Protein AF-A0A377FNV0-F1 (afdb_monomer)

pLDDT: mean 85.98, std 12.95, range [31.5, 98.62]

Secondary structure (DSSP, 8-state):
--HHHHHHHHHTTSTTGGGS-HHHHHHHHHHHHHHHHHHHHHHHHHHHHHHHHHHTTHHHHHHHHHHHHHH-S---HHHHHHHHHHHHHHHHHHHHHHHHHHHHHHHHHHHHHHHHHHHHHHHHHHHHHT-S---S---PPBPP-S-HHHHHHHHIIIIIIS--SSSPP-HHHHHHHSSS---TT-SS--HHHHHHHHH---BGGGGGG--EEE--TT-HHHHHHSTT--S-S-TT------HHHHHT-TT--EEEE--TTHHHHHHHHHHTT-EEEE-

Structure (mmCIF, N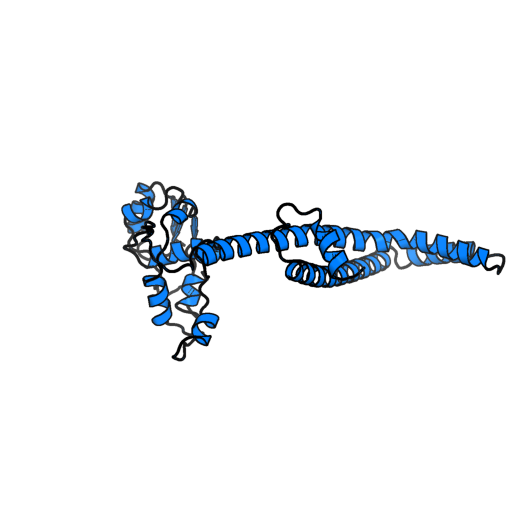/CA/C/O backbone):
data_AF-A0A377FNV0-F1
#
_entry.id   AF-A0A377FNV0-F1
#
loop_
_atom_site.group_PDB
_atom_site.id
_atom_site.type_symbol
_atom_site.label_atom_id
_atom_site.label_alt_id
_atom_site.label_comp_id
_atom_site.label_asym_id
_atom_site.label_entity_id
_atom_site.label_seq_id
_atom_site.pdbx_PDB_ins_code
_atom_site.Cartn_x
_atom_site.Cartn_y
_atom_site.Cartn_z
_atom_site.occupancy
_atom_site.B_iso_or_equiv
_atom_site.auth_seq_id
_atom_site.auth_comp_id
_atom_site.auth_asym_id
_atom_site.auth_atom_id
_atom_site.pdbx_PDB_model_num
ATOM 1 N N . MET A 1 1 ? 11.507 23.351 -29.036 1.00 71.25 1 MET A N 1
ATOM 2 C CA . MET A 1 1 ? 10.240 23.215 -28.290 1.00 71.25 1 MET A CA 1
ATOM 3 C C . MET A 1 1 ? 10.496 23.657 -26.865 1.00 71.25 1 MET A C 1
ATOM 5 O O . MET A 1 1 ? 11.391 23.106 -26.228 1.00 71.25 1 MET A O 1
ATOM 9 N N . THR A 1 2 ? 9.776 24.670 -26.396 1.00 85.56 2 THR A N 1
ATOM 10 C CA . THR A 1 2 ? 9.908 25.164 -25.018 1.00 85.56 2 THR A CA 1
ATOM 11 C C . THR A 1 2 ? 9.322 24.153 -24.021 1.00 85.56 2 THR A C 1
ATOM 13 O O . THR A 1 2 ? 8.597 23.226 -24.399 1.00 85.56 2 THR A O 1
ATOM 16 N N . LYS A 1 3 ? 9.650 24.282 -22.726 1.00 79.38 3 LYS A N 1
ATOM 17 C CA . LYS A 1 3 ? 9.108 23.383 -21.687 1.00 79.38 3 LYS A CA 1
ATOM 18 C C . LYS A 1 3 ? 7.576 23.451 -21.620 1.00 79.38 3 LYS A C 1
ATOM 20 O O . LYS A 1 3 ? 6.945 22.420 -21.406 1.00 79.38 3 LYS A O 1
ATOM 25 N N . GLU A 1 4 ? 7.018 24.633 -21.856 1.00 81.12 4 GLU A N 1
ATOM 26 C CA . GLU A 1 4 ? 5.584 24.914 -21.839 1.00 81.12 4 GLU A CA 1
ATOM 27 C C . GLU A 1 4 ? 4.857 24.315 -23.052 1.00 81.12 4 GLU A C 1
ATOM 29 O O . GLU A 1 4 ? 3.882 23.581 -22.897 1.00 81.12 4 GLU A O 1
ATOM 34 N N . GLU A 1 5 ? 5.376 24.543 -24.263 1.00 84.94 5 GLU A N 1
ATOM 35 C CA . GLU A 1 5 ? 4.843 23.947 -25.496 1.00 84.94 5 GLU A CA 1
ATOM 36 C C . GLU A 1 5 ? 4.833 22.418 -25.421 1.00 84.94 5 GLU A C 1
ATOM 38 O O . GLU A 1 5 ? 3.878 21.763 -25.837 1.00 84.94 5 GLU A O 1
ATOM 43 N N . ARG A 1 6 ? 5.895 21.840 -24.848 1.00 83.81 6 ARG A N 1
ATOM 44 C CA . ARG A 1 6 ? 6.004 20.399 -24.618 1.00 83.81 6 ARG A CA 1
ATOM 45 C C . ARG A 1 6 ? 4.918 19.893 -23.679 1.00 83.81 6 ARG A C 1
ATOM 47 O O . ARG A 1 6 ? 4.310 18.871 -23.979 1.00 83.81 6 ARG A O 1
ATOM 54 N N . ALA A 1 7 ? 4.687 20.597 -22.573 1.00 86.19 7 ALA A N 1
ATOM 55 C CA . ALA A 1 7 ? 3.668 20.235 -21.598 1.00 86.19 7 ALA A CA 1
ATOM 56 C C . ALA A 1 7 ? 2.271 20.267 -22.229 1.00 86.19 7 ALA A C 1
ATOM 58 O O . ALA A 1 7 ? 1.556 19.269 -22.184 1.00 86.19 7 ALA A O 1
ATOM 59 N N . LYS A 1 8 ? 1.931 21.352 -22.932 1.00 86.25 8 LYS A N 1
ATOM 60 C CA . LYS A 1 8 ? 0.663 21.473 -23.668 1.00 86.25 8 LYS A CA 1
ATOM 61 C C . LYS A 1 8 ? 0.479 20.334 -24.677 1.00 86.25 8 LYS A C 1
ATOM 63 O O . LYS A 1 8 ? -0.559 19.681 -24.690 1.00 86.25 8 LYS A O 1
ATOM 68 N N . LYS A 1 9 ? 1.513 20.033 -25.469 1.00 87.00 9 LYS A N 1
ATOM 69 C CA . LYS A 1 9 ? 1.474 18.974 -26.489 1.00 87.00 9 LYS A CA 1
ATOM 70 C C . LYS A 1 9 ? 1.372 17.559 -25.911 1.00 87.00 9 LYS A C 1
ATOM 72 O O . LYS A 1 9 ? 0.785 16.687 -26.537 1.00 87.00 9 LYS A O 1
ATOM 77 N N . TRP A 1 10 ? 2.011 17.279 -24.779 1.00 86.94 10 TRP A N 1
ATOM 78 C CA . TRP A 1 10 ? 2.032 15.926 -24.208 1.00 86.94 10 TRP A CA 1
ATOM 79 C C . TRP A 1 10 ? 0.751 15.598 -23.447 1.00 86.94 10 TRP A C 1
ATOM 81 O O . TRP A 1 10 ? 0.321 14.447 -23.463 1.00 86.94 10 TRP A O 1
ATOM 91 N N . PHE A 1 11 ? 0.133 16.605 -22.832 1.00 85.00 11 PHE A N 1
ATOM 92 C CA . PHE A 1 11 ? -1.112 16.453 -22.086 1.00 85.00 11 PHE A CA 1
ATOM 93 C C . PHE A 1 11 ? -2.377 16.627 -22.943 1.00 85.00 11 PHE A C 1
ATOM 95 O O . PHE A 1 11 ? -3.451 16.276 -22.472 1.00 85.00 11 PHE A O 1
ATOM 102 N N . SER A 1 12 ? -2.279 17.082 -24.202 1.00 82.44 12 SER A N 1
ATOM 103 C CA . SER A 1 12 ? -3.446 17.298 -25.083 1.00 82.44 12 SER A CA 1
ATOM 104 C C . SER A 1 12 ? -4.297 16.048 -25.335 1.00 82.44 12 SER A C 1
ATOM 106 O O . SER A 1 12 ? -5.459 16.167 -25.697 1.00 82.44 12 SER A O 1
ATOM 108 N N . ASN A 1 13 ? -3.716 14.855 -25.176 1.00 73.50 13 ASN A N 1
ATOM 109 C CA . ASN A 1 13 ? -4.364 13.574 -25.475 1.00 73.50 13 ASN A CA 1
ATOM 110 C C . ASN A 1 13 ? -4.733 12.782 -24.206 1.00 73.50 13 ASN A C 1
ATOM 112 O O . ASN A 1 13 ? -5.018 11.587 -24.294 1.00 73.50 13 ASN A O 1
ATOM 116 N N . ILE A 1 14 ? -4.652 13.406 -23.027 1.00 76.31 14 ILE A N 1
ATOM 117 C CA . ILE A 1 14 ? -4.927 12.761 -21.741 1.00 76.31 14 ILE A CA 1
ATOM 118 C C . ILE A 1 14 ? -6.289 13.263 -21.239 1.00 76.31 14 ILE A C 1
ATOM 120 O O . ILE A 1 14 ? -6.418 14.467 -21.007 1.00 76.31 14 ILE A O 1
ATOM 124 N N . PRO A 1 15 ? -7.300 12.385 -21.080 1.00 62.16 15 PRO A N 1
ATOM 125 C CA . PRO A 1 15 ? -8.574 12.773 -20.477 1.00 62.16 15 PRO A CA 1
ATOM 126 C C . PRO A 1 15 ? -8.350 13.247 -19.033 1.00 62.16 15 PRO A C 1
ATOM 128 O O . PRO A 1 15 ? -7.430 12.778 -18.365 1.00 62.16 15 PRO A O 1
ATOM 131 N N . ASP A 1 16 ? -9.156 14.206 -18.578 1.00 62.94 16 ASP A N 1
ATOM 132 C CA . ASP A 1 16 ? -9.142 14.769 -17.215 1.00 62.94 16 ASP A CA 1
ATOM 133 C C . ASP A 1 16 ? -7.888 15.572 -16.816 1.00 62.94 16 ASP A C 1
ATOM 135 O O . ASP A 1 16 ? -7.768 16.030 -15.684 1.00 62.94 16 ASP A O 1
ATOM 139 N N . ALA A 1 17 ? -6.961 15.825 -17.744 1.00 62.88 17 ALA A N 1
ATOM 140 C CA . ALA A 1 17 ? -5.760 16.618 -17.472 1.00 62.88 17 ALA A CA 1
ATOM 141 C C . ALA A 1 17 ? -5.992 18.141 -17.479 1.00 62.88 17 ALA A C 1
ATOM 143 O O . ALA A 1 17 ? -5.046 18.904 -17.264 1.00 62.88 17 ALA A O 1
ATOM 144 N N . GLU A 1 18 ? -7.206 18.611 -17.769 1.00 67.88 18 GLU A N 1
ATOM 145 C CA . GLU A 1 18 ? -7.523 20.040 -17.884 1.00 67.88 18 GLU A CA 1
ATOM 146 C C . GLU A 1 18 ? -7.412 20.768 -16.537 1.00 67.88 18 GLU A C 1
ATOM 148 O O . GLU A 1 18 ? -6.911 21.890 -16.498 1.00 67.88 18 GLU A O 1
ATOM 153 N N . SER A 1 19 ? -7.729 20.082 -15.434 1.00 67.12 19 SER A N 1
ATOM 154 C CA . SER A 1 19 ? -7.642 20.609 -14.066 1.00 67.12 19 SER A CA 1
ATOM 155 C C . SER A 1 19 ? -6.210 20.777 -13.544 1.00 67.12 19 SER A C 1
ATOM 157 O O . SER A 1 19 ? -5.987 21.561 -12.629 1.00 67.12 19 SER A O 1
ATOM 159 N N . ILE A 1 20 ? -5.213 20.096 -14.125 1.00 75.50 20 ILE A N 1
ATOM 160 C CA . ILE A 1 20 ? -3.825 20.145 -13.636 1.00 75.50 20 ILE A CA 1
ATOM 161 C C . ILE A 1 20 ? -3.149 21.464 -14.047 1.00 75.50 20 ILE A C 1
ATOM 163 O O . ILE A 1 20 ? -3.076 21.797 -15.239 1.00 75.50 20 ILE A O 1
ATOM 167 N N . HIS A 1 21 ? -2.566 22.170 -13.073 1.00 82.62 21 HIS A N 1
ATOM 168 C CA . HIS A 1 21 ? -1.845 23.425 -13.300 1.00 82.62 21 HIS A CA 1
ATOM 169 C C . HIS A 1 21 ? -0.648 23.250 -14.256 1.00 82.62 21 HIS A C 1
ATOM 171 O O . HIS A 1 21 ? 0.049 22.230 -14.257 1.00 82.62 21 HIS A O 1
ATOM 177 N N . LEU A 1 22 ? -0.386 24.266 -15.085 1.00 82.00 22 LEU A N 1
ATOM 178 C CA . LEU A 1 22 ? 0.628 24.217 -16.148 1.00 82.00 22 LEU A CA 1
ATOM 179 C C . LEU A 1 22 ? 2.047 23.966 -15.613 1.00 82.00 22 LEU A C 1
ATOM 181 O O . LEU A 1 22 ? 2.836 23.272 -16.252 1.00 82.00 22 LEU A O 1
ATOM 185 N N . GLU A 1 23 ? 2.349 24.478 -14.424 1.00 80.88 23 GLU A N 1
ATOM 186 C CA . GLU A 1 23 ? 3.640 24.292 -13.760 1.00 80.88 23 GLU A CA 1
ATOM 187 C C . GLU A 1 23 ? 3.897 22.821 -13.389 1.00 80.88 23 GLU A C 1
ATOM 189 O O . GLU A 1 23 ? 4.939 22.267 -13.747 1.00 80.88 23 GLU A O 1
ATOM 194 N N . MET A 1 24 ? 2.901 22.135 -12.815 1.00 80.88 24 MET A N 1
ATOM 195 C CA . MET A 1 24 ? 2.989 20.701 -12.501 1.00 80.88 24 MET A CA 1
ATOM 196 C C . MET A 1 24 ? 3.117 19.855 -13.776 1.00 80.88 24 MET A C 1
ATOM 198 O O . MET A 1 24 ? 3.921 18.923 -13.843 1.00 80.88 24 MET A O 1
ATOM 202 N N . LYS A 1 25 ? 2.387 20.218 -14.844 1.00 83.69 25 LYS A N 1
ATOM 203 C CA . LYS A 1 25 ? 2.532 19.577 -16.166 1.00 83.69 25 LYS A CA 1
ATOM 204 C C . LYS A 1 25 ? 3.964 19.703 -16.697 1.00 83.69 25 LYS A C 1
ATOM 206 O O . LYS A 1 25 ? 4.491 18.760 -17.298 1.00 83.69 25 LYS A O 1
ATOM 211 N N . MET A 1 26 ? 4.606 20.854 -16.495 1.00 84.75 26 MET A N 1
ATOM 212 C CA . MET A 1 26 ? 5.987 21.097 -16.917 1.00 84.75 26 MET A CA 1
ATOM 213 C C . MET A 1 26 ? 7.000 20.288 -16.103 1.00 84.75 26 MET A C 1
ATOM 215 O O . MET A 1 26 ? 7.942 19.745 -16.695 1.00 84.75 26 MET A O 1
ATOM 219 N N . GLU A 1 27 ? 6.802 20.171 -14.790 1.00 86.44 27 GLU A N 1
ATOM 220 C CA . GLU A 1 27 ? 7.646 19.362 -13.907 1.00 86.44 27 GLU A CA 1
ATOM 221 C C . GLU A 1 27 ? 7.581 17.873 -14.279 1.00 86.44 27 GLU A C 1
ATOM 223 O O . GLU A 1 27 ? 8.620 17.261 -14.557 1.00 86.44 27 GLU A O 1
ATOM 228 N N . ILE A 1 28 ? 6.366 17.331 -14.433 1.00 86.00 28 ILE A N 1
ATOM 229 C CA . ILE A 1 28 ? 6.120 15.959 -14.902 1.00 86.00 28 ILE A CA 1
ATOM 230 C C . ILE A 1 28 ? 6.815 15.707 -16.240 1.00 86.00 28 ILE A C 1
ATOM 232 O O . ILE A 1 28 ? 7.588 14.757 -16.392 1.00 86.00 28 ILE A O 1
ATOM 236 N N . CYS A 1 29 ? 6.613 16.592 -17.222 1.00 86.31 29 CYS A N 1
ATOM 237 C CA . CYS A 1 29 ? 7.258 16.450 -18.527 1.00 86.31 29 CYS A CA 1
ATOM 238 C C . CYS A 1 29 ? 8.787 16.455 -18.424 1.00 86.31 29 CYS A C 1
ATOM 240 O O . CYS A 1 29 ? 9.460 15.766 -19.192 1.00 86.31 29 CYS A O 1
ATOM 242 N N . SER A 1 30 ? 9.355 17.239 -17.507 1.00 87.81 30 SER A N 1
ATOM 243 C CA . SER A 1 30 ? 10.800 17.295 -17.284 1.00 87.81 30 SER A CA 1
ATOM 244 C C . SER A 1 30 ? 11.330 15.989 -16.688 1.00 87.81 30 SER A C 1
ATOM 246 O O . SER A 1 30 ? 12.296 15.421 -17.206 1.00 87.81 30 SER A O 1
ATOM 248 N N . LYS A 1 31 ? 10.657 15.471 -15.656 1.00 87.88 31 LYS A N 1
ATOM 249 C CA . LYS A 1 31 ? 10.993 14.208 -14.989 1.00 87.88 31 LYS A CA 1
ATOM 250 C C . LYS A 1 31 ? 10.895 13.020 -15.944 1.00 87.88 31 LYS A C 1
ATOM 252 O O . LYS A 1 31 ? 11.836 12.230 -16.050 1.00 87.88 31 LYS A O 1
ATOM 257 N N . ILE A 1 32 ? 9.798 12.929 -16.696 1.00 88.44 32 ILE A N 1
ATOM 258 C CA . ILE A 1 32 ? 9.575 11.865 -17.680 1.00 88.44 32 ILE A CA 1
ATOM 259 C C . ILE A 1 32 ? 10.597 11.954 -18.811 1.00 88.44 32 ILE A C 1
ATOM 261 O O . ILE A 1 32 ? 11.167 10.933 -19.183 1.00 88.44 32 ILE A O 1
ATOM 265 N N . ALA A 1 33 ? 10.902 13.150 -19.323 1.00 88.75 33 ALA A N 1
ATOM 266 C CA . ALA A 1 33 ? 11.910 13.307 -20.371 1.00 88.75 33 ALA A CA 1
ATOM 267 C C . ALA A 1 33 ? 13.304 12.833 -19.925 1.00 88.75 33 ALA A C 1
ATOM 269 O O . ALA A 1 33 ? 14.003 12.187 -20.705 1.00 88.75 33 ALA A O 1
ATOM 270 N N . LYS A 1 34 ? 13.693 13.089 -18.667 1.00 89.25 34 LYS A N 1
ATOM 271 C CA . LYS A 1 34 ? 14.959 12.586 -18.111 1.00 89.25 34 LYS A CA 1
ATOM 272 C C . LYS A 1 34 ? 14.978 11.054 -18.062 1.00 89.25 34 LYS A C 1
ATOM 274 O O . LYS A 1 34 ? 15.954 10.446 -18.486 1.00 89.25 34 LYS A O 1
ATOM 279 N N . LYS A 1 35 ? 13.886 10.423 -17.615 1.00 89.00 35 LYS A N 1
ATOM 280 C CA . LYS A 1 35 ? 13.762 8.953 -17.590 1.00 89.00 35 LYS A CA 1
ATOM 281 C C . LYS A 1 35 ? 13.729 8.342 -18.993 1.00 89.00 35 LYS A C 1
ATOM 283 O O . LYS A 1 35 ? 14.385 7.334 -19.223 1.00 89.00 35 LYS A O 1
ATOM 288 N N . MET A 1 36 ? 13.044 8.975 -19.947 1.00 90.88 36 MET A N 1
ATOM 289 C CA . MET A 1 36 ? 13.066 8.561 -21.354 1.00 90.88 36 MET A CA 1
ATOM 290 C C . MET A 1 36 ? 14.484 8.569 -21.924 1.00 90.88 36 MET A C 1
ATOM 292 O O . MET A 1 36 ? 14.845 7.634 -22.622 1.00 90.88 36 MET A O 1
ATOM 296 N N . MET A 1 37 ? 15.289 9.591 -21.617 1.00 92.62 37 MET A N 1
ATOM 297 C CA . MET A 1 37 ? 16.681 9.655 -22.072 1.00 92.62 37 MET A CA 1
ATOM 298 C C . MET A 1 37 ? 17.503 8.480 -21.527 1.00 92.62 37 MET A C 1
ATOM 300 O O . MET A 1 37 ? 18.237 7.857 -22.284 1.00 92.62 37 MET A O 1
ATOM 304 N N . ILE A 1 38 ? 17.326 8.131 -20.249 1.00 91.94 38 ILE A N 1
ATOM 305 C CA . ILE A 1 38 ? 17.992 6.971 -19.636 1.00 91.94 38 ILE A CA 1
ATOM 306 C C . ILE A 1 38 ? 17.557 5.668 -20.321 1.00 91.94 38 ILE A C 1
ATOM 308 O O . ILE A 1 38 ? 18.404 4.843 -20.649 1.00 91.94 38 ILE A O 1
ATOM 312 N N . ILE A 1 39 ? 16.256 5.501 -20.583 1.00 91.12 39 ILE A N 1
ATOM 313 C CA . ILE A 1 39 ? 15.714 4.315 -21.265 1.00 91.12 39 ILE A CA 1
ATOM 314 C C . ILE A 1 39 ? 16.271 4.202 -22.685 1.00 91.12 39 ILE A C 1
ATOM 316 O O . ILE A 1 39 ? 16.731 3.131 -23.061 1.00 91.12 39 ILE A O 1
ATOM 320 N N . ILE A 1 40 ? 16.273 5.294 -23.457 1.00 92.56 40 ILE A N 1
ATOM 321 C CA . ILE A 1 40 ? 16.821 5.305 -24.821 1.00 92.56 40 ILE A CA 1
ATOM 322 C C . ILE A 1 40 ? 18.290 4.889 -24.796 1.00 92.56 40 ILE A C 1
ATOM 324 O O . ILE A 1 40 ? 18.669 3.986 -25.534 1.00 92.56 40 ILE A O 1
ATOM 328 N N . SER A 1 41 ? 19.101 5.493 -23.923 1.00 91.44 41 SER A N 1
ATOM 329 C CA . SER A 1 41 ? 20.523 5.160 -23.812 1.00 91.44 41 SER A CA 1
ATOM 330 C C . SER A 1 41 ? 20.746 3.704 -23.401 1.00 91.44 41 SER A C 1
ATOM 332 O O . SER A 1 41 ? 21.588 3.032 -23.986 1.00 91.44 41 SER A O 1
ATOM 334 N N . GLY A 1 42 ? 19.983 3.199 -22.427 1.00 93.31 42 GLY A N 1
ATOM 335 C CA . GLY A 1 42 ? 20.096 1.816 -21.961 1.00 93.31 42 GLY A CA 1
ATOM 336 C C . GLY A 1 42 ? 19.710 0.793 -23.029 1.00 93.31 42 GLY A C 1
ATOM 337 O O . GLY A 1 42 ? 20.455 -0.155 -23.263 1.00 93.31 42 GLY A O 1
ATOM 338 N N . VAL A 1 43 ? 18.581 1.006 -23.713 1.00 93.06 43 VAL A N 1
ATOM 339 C CA . VAL A 1 43 ? 18.121 0.125 -24.800 1.00 93.06 43 VAL A CA 1
ATOM 340 C C . VAL A 1 43 ? 19.091 0.176 -25.977 1.00 93.06 43 VAL A C 1
ATOM 342 O O . VAL A 1 43 ? 19.452 -0.867 -26.504 1.00 93.06 43 VAL A O 1
ATOM 345 N N . PHE A 1 44 ? 19.594 1.360 -26.331 1.00 91.19 44 PHE A N 1
ATOM 346 C CA . PHE A 1 44 ? 20.572 1.507 -27.406 1.00 91.19 44 PHE A CA 1
ATOM 347 C C . PHE A 1 44 ? 21.885 0.770 -27.106 1.00 91.19 44 PHE A C 1
ATOM 349 O O . PHE A 1 44 ? 22.392 0.041 -27.955 1.00 91.19 44 PHE A O 1
ATOM 356 N N . VAL A 1 45 ? 22.426 0.896 -25.887 1.00 91.56 45 VAL A N 1
ATOM 357 C CA . VAL A 1 45 ? 23.624 0.139 -25.480 1.00 91.56 45 VAL A CA 1
ATOM 358 C C . VAL A 1 45 ? 23.358 -1.365 -25.532 1.00 91.56 45 VAL A C 1
ATOM 360 O O . VAL A 1 45 ? 24.195 -2.114 -26.031 1.00 91.56 45 VAL A O 1
ATOM 363 N N . LEU A 1 46 ? 22.193 -1.809 -25.059 1.00 91.50 46 LEU A N 1
ATOM 364 C CA . LEU A 1 46 ? 21.813 -3.218 -25.090 1.00 91.50 46 LEU A CA 1
ATOM 365 C C . LEU A 1 46 ? 21.721 -3.753 -26.528 1.00 91.50 46 LEU A C 1
ATOM 367 O O . LEU A 1 46 ? 22.249 -4.824 -26.814 1.00 91.50 46 LEU A O 1
ATOM 371 N N . GLU A 1 47 ? 21.109 -2.998 -27.440 1.00 87.25 47 GLU A N 1
ATOM 372 C CA . GLU A 1 47 ? 21.032 -3.336 -28.864 1.00 87.25 47 GLU A CA 1
ATOM 373 C C . GLU A 1 47 ? 22.419 -3.441 -29.504 1.00 87.25 47 GLU A C 1
ATOM 375 O O . GLU A 1 47 ? 22.686 -4.403 -30.225 1.00 87.25 47 GLU A O 1
ATOM 380 N N . LEU A 1 48 ? 23.332 -2.514 -29.197 1.00 85.94 48 LEU A N 1
ATOM 381 C CA . LEU A 1 48 ? 24.714 -2.582 -29.678 1.00 85.94 48 LEU A CA 1
ATOM 382 C C . LEU A 1 48 ? 25.440 -3.832 -29.169 1.00 85.94 48 LEU A C 1
ATOM 384 O O . LEU A 1 48 ? 26.133 -4.495 -29.941 1.00 85.94 48 LEU A O 1
ATOM 388 N N . VAL A 1 49 ? 25.260 -4.190 -27.895 1.00 88.31 49 VAL A N 1
ATOM 389 C CA . VAL A 1 49 ? 25.841 -5.415 -27.325 1.00 88.31 49 VAL A CA 1
ATOM 390 C C . VAL A 1 49 ? 25.267 -6.658 -28.007 1.00 88.31 49 VAL A C 1
ATOM 392 O O . VAL A 1 49 ? 26.030 -7.547 -28.383 1.00 88.31 49 VAL A O 1
ATOM 395 N N . PHE A 1 50 ? 23.952 -6.714 -28.236 1.00 86.25 50 PHE A N 1
ATOM 396 C CA . PHE A 1 50 ? 23.323 -7.823 -28.958 1.00 86.25 50 PHE A CA 1
ATOM 397 C C . PHE A 1 50 ? 23.830 -7.952 -30.396 1.00 86.25 50 PHE A C 1
ATOM 399 O O . PHE A 1 50 ? 24.118 -9.065 -30.834 1.00 86.25 50 PHE A O 1
ATOM 406 N N . LEU A 1 51 ? 23.985 -6.839 -31.119 1.00 82.12 51 LEU A N 1
ATOM 407 C CA . LEU A 1 51 ? 24.548 -6.837 -32.474 1.00 82.12 51 LEU A CA 1
ATOM 408 C C . LEU A 1 51 ? 25.983 -7.378 -32.499 1.00 82.12 51 LEU A C 1
ATOM 410 O O . LEU A 1 51 ? 26.344 -8.129 -33.407 1.00 82.12 51 LEU A O 1
ATOM 414 N N . LEU A 1 52 ? 26.788 -7.042 -31.488 1.00 79.81 52 LEU A N 1
ATOM 415 C CA . LEU A 1 52 ? 28.146 -7.565 -31.342 1.00 79.81 52 LEU A CA 1
ATOM 416 C C . LEU A 1 52 ? 28.154 -9.065 -31.008 1.00 79.81 52 LEU A C 1
ATOM 418 O O . LEU A 1 52 ? 28.942 -9.809 -31.592 1.00 79.81 52 LEU A O 1
ATOM 422 N N . MET A 1 53 ? 27.266 -9.519 -30.117 1.00 82.75 53 MET A N 1
ATOM 423 C CA . MET A 1 53 ? 27.196 -10.921 -29.686 1.00 82.75 53 MET A CA 1
ATOM 424 C C . MET A 1 53 ? 26.632 -11.867 -30.756 1.00 82.75 53 MET A C 1
ATOM 426 O O . MET A 1 53 ? 27.177 -12.949 -30.945 1.00 82.75 53 MET A O 1
ATOM 430 N N . LEU A 1 54 ? 25.563 -11.486 -31.465 1.00 74.19 54 LEU A N 1
ATOM 431 C CA . LEU A 1 54 ? 24.882 -12.366 -32.430 1.00 74.19 54 LEU A CA 1
ATOM 432 C C . LEU A 1 54 ? 25.663 -12.561 -33.736 1.00 74.19 54 LEU A C 1
ATOM 434 O O . LEU A 1 54 ? 25.517 -13.592 -34.386 1.00 74.19 54 LEU A O 1
ATOM 438 N N . GLY A 1 55 ? 26.465 -11.572 -34.137 1.00 64.62 55 GLY A N 1
ATOM 439 C CA . GLY A 1 55 ? 27.174 -11.588 -35.418 1.00 64.62 55 GLY A CA 1
ATOM 440 C C . GLY A 1 55 ? 28.685 -11.777 -35.323 1.00 64.62 55 GLY A C 1
ATOM 441 O O . GLY A 1 55 ? 29.326 -11.842 -36.364 1.00 64.62 55 GLY A O 1
ATOM 442 N N . GLY A 1 56 ? 29.287 -11.779 -34.126 1.00 66.56 56 GLY A N 1
ATOM 443 C CA . GLY A 1 56 ? 30.751 -11.819 -33.970 1.00 66.56 56 GLY A CA 1
ATOM 444 C C . GLY A 1 56 ? 31.488 -10.691 -34.714 1.00 66.56 56 GLY A C 1
ATOM 445 O O . GLY A 1 56 ? 32.638 -10.858 -35.104 1.00 66.56 56 GLY A O 1
ATOM 446 N N . GLY A 1 57 ? 30.807 -9.569 -34.976 1.00 70.31 57 GLY A N 1
ATOM 447 C CA . GLY A 1 57 ? 31.294 -8.472 -35.820 1.00 70.31 57 GLY A CA 1
ATOM 448 C C . GLY A 1 57 ? 31.029 -8.621 -37.327 1.00 70.31 57 GLY A C 1
ATOM 449 O O . GLY A 1 57 ? 31.092 -7.620 -38.028 1.00 70.31 57 GLY A O 1
ATOM 450 N N . ASP A 1 58 ? 30.642 -9.796 -37.835 1.00 81.50 58 ASP A N 1
ATOM 451 C CA . ASP A 1 58 ? 30.408 -10.051 -39.270 1.00 81.50 58 ASP A CA 1
ATOM 452 C C . ASP A 1 58 ? 29.310 -9.151 -39.865 1.00 81.50 58 ASP A C 1
ATOM 454 O O . ASP A 1 58 ? 29.444 -8.634 -40.971 1.00 81.50 58 ASP A O 1
ATOM 458 N N . ILE A 1 59 ? 28.248 -8.876 -39.101 1.00 80.81 59 ILE A N 1
ATOM 459 C CA . ILE A 1 59 ? 27.184 -7.936 -39.498 1.00 80.81 59 ILE A CA 1
ATOM 460 C C . ILE A 1 59 ? 27.742 -6.512 -39.653 1.00 80.81 59 ILE A C 1
ATOM 462 O O . ILE A 1 59 ? 27.394 -5.817 -40.609 1.00 80.81 59 ILE A O 1
ATOM 466 N N . LEU A 1 60 ? 28.623 -6.080 -38.745 1.00 81.25 60 LEU A N 1
ATOM 467 C CA . LEU A 1 60 ? 29.253 -4.758 -38.808 1.00 81.25 60 LEU A CA 1
ATOM 468 C C . LEU A 1 60 ? 30.245 -4.677 -39.971 1.00 81.25 60 LEU A C 1
ATOM 470 O O . LEU A 1 60 ? 30.240 -3.682 -40.690 1.00 81.25 60 LEU A O 1
ATOM 474 N N . THR A 1 61 ? 31.027 -5.733 -40.206 1.00 83.75 61 THR A N 1
ATOM 475 C CA . THR A 1 61 ? 31.965 -5.824 -41.333 1.00 83.75 61 THR A CA 1
ATOM 476 C C . THR A 1 61 ? 31.228 -5.790 -42.669 1.00 83.75 61 THR A C 1
ATOM 478 O O . THR A 1 61 ? 31.523 -4.938 -43.498 1.00 83.75 61 THR A O 1
ATOM 481 N N . LYS A 1 62 ? 30.184 -6.610 -42.851 1.00 84.50 62 LYS A N 1
ATOM 482 C CA . LYS A 1 62 ? 29.337 -6.593 -44.058 1.00 84.50 62 LYS A CA 1
ATOM 483 C C . LYS A 1 62 ? 28.678 -5.237 -44.291 1.00 84.50 62 LYS A C 1
ATOM 485 O O . LYS A 1 62 ? 28.569 -4.787 -45.428 1.00 84.50 62 LYS A O 1
ATOM 490 N N . THR A 1 63 ? 28.247 -4.581 -43.215 1.00 84.25 63 THR A N 1
ATOM 491 C CA . THR A 1 63 ? 27.683 -3.228 -43.291 1.00 84.25 63 THR A CA 1
ATOM 492 C C . THR A 1 63 ? 28.743 -2.205 -43.710 1.00 84.25 63 THR A C 1
ATOM 494 O O . THR A 1 63 ? 28.462 -1.342 -44.541 1.00 84.25 63 THR A O 1
ATOM 497 N N . ALA A 1 64 ? 29.967 -2.314 -43.189 1.00 85.25 64 ALA A N 1
ATOM 498 C CA . ALA A 1 64 ? 31.088 -1.461 -43.572 1.00 85.25 64 ALA A CA 1
ATOM 499 C C . ALA A 1 64 ? 31.504 -1.683 -45.034 1.00 85.25 64 ALA A C 1
ATOM 501 O O . ALA A 1 64 ? 31.694 -0.711 -45.759 1.00 85.25 64 ALA A O 1
ATOM 502 N N . ASP A 1 65 ? 31.567 -2.932 -45.497 1.00 88.00 65 ASP A N 1
ATOM 503 C CA . ASP A 1 65 ? 31.896 -3.270 -46.885 1.00 88.00 65 ASP A CA 1
ATOM 504 C C . ASP A 1 65 ? 30.841 -2.742 -47.862 1.00 88.00 65 ASP A C 1
ATOM 506 O O . ASP A 1 65 ? 31.176 -2.158 -48.893 1.00 88.00 65 ASP A O 1
ATOM 510 N N . PHE A 1 66 ? 29.559 -2.868 -47.511 1.00 87.06 66 PHE A N 1
ATOM 511 C CA . PHE A 1 66 ? 28.459 -2.272 -48.269 1.00 87.06 66 PHE A CA 1
ATOM 512 C C . PHE A 1 66 ? 28.598 -0.745 -48.368 1.00 87.06 66 PHE A C 1
ATOM 514 O O . PHE A 1 66 ? 28.468 -0.179 -49.453 1.00 87.06 66 PHE A O 1
ATOM 521 N N . MET A 1 67 ? 28.918 -0.076 -47.257 1.00 84.88 67 MET A N 1
ATOM 522 C CA . MET A 1 67 ? 29.146 1.373 -47.234 1.00 84.88 67 MET A CA 1
ATOM 523 C C . MET A 1 67 ? 30.376 1.789 -48.047 1.00 84.88 67 MET A C 1
ATOM 525 O O . MET A 1 67 ? 30.317 2.785 -48.768 1.00 84.88 67 MET A O 1
ATOM 529 N N . ASN A 1 68 ? 31.469 1.029 -47.965 1.00 86.38 68 ASN A N 1
ATOM 530 C CA . ASN A 1 68 ? 32.696 1.286 -48.718 1.00 86.38 68 ASN A CA 1
ATOM 531 C C . ASN A 1 68 ? 32.460 1.164 -50.227 1.00 86.38 68 ASN A C 1
ATOM 533 O O . ASN A 1 68 ? 32.876 2.045 -50.972 1.00 86.38 68 ASN A O 1
ATOM 537 N N . ASN A 1 69 ? 31.722 0.139 -50.658 1.00 86.25 69 ASN A N 1
ATOM 538 C CA . ASN A 1 69 ? 31.345 -0.061 -52.057 1.00 86.25 69 ASN A CA 1
ATOM 539 C C . ASN A 1 69 ? 30.464 1.092 -52.579 1.00 86.25 69 ASN A C 1
ATOM 541 O O . ASN A 1 69 ? 30.695 1.627 -53.655 1.00 86.25 69 ASN A O 1
ATOM 545 N N . ILE A 1 70 ? 29.505 1.572 -51.780 1.00 83.06 70 ILE A N 1
ATOM 546 C CA . ILE A 1 70 ? 28.674 2.734 -52.155 1.00 83.06 70 ILE A CA 1
ATOM 547 C C . ILE A 1 70 ? 29.481 4.040 -52.160 1.00 83.06 70 ILE A C 1
ATOM 549 O O . ILE A 1 70 ? 29.186 4.958 -52.928 1.00 83.06 70 ILE A O 1
ATOM 553 N N . SER A 1 71 ? 30.505 4.141 -51.312 1.00 80.94 71 SER A N 1
ATOM 554 C CA . SER A 1 71 ? 31.412 5.286 -51.294 1.00 80.94 71 SER A CA 1
ATOM 555 C C . SER A 1 71 ? 32.397 5.287 -52.467 1.00 80.94 71 SER A C 1
ATOM 557 O O . SER A 1 71 ? 32.960 6.345 -52.761 1.00 80.94 71 SER A O 1
ATOM 559 N N . GLU A 1 72 ? 32.601 4.155 -53.141 1.00 81.06 72 GLU A N 1
ATOM 560 C CA . GLU A 1 72 ? 33.504 4.010 -54.280 1.00 81.06 72 GLU A CA 1
ATOM 561 C C . GLU A 1 72 ? 32.930 4.766 -55.496 1.00 81.06 72 GLU A C 1
ATOM 563 O O . GLU A 1 72 ? 31.892 4.414 -56.051 1.00 81.06 72 GLU A O 1
ATOM 568 N N . GLY A 1 73 ? 33.546 5.892 -55.875 1.00 70.31 73 GLY A N 1
ATOM 569 C CA . GLY A 1 73 ? 33.012 6.753 -56.936 1.00 70.31 73 GLY A CA 1
ATOM 570 C C . GLY A 1 73 ? 33.445 8.217 -56.848 1.00 70.31 73 GLY A C 1
ATOM 571 O O . GLY A 1 73 ? 34.396 8.570 -56.156 1.00 70.31 73 GLY A O 1
ATOM 572 N N . SER A 1 74 ? 32.763 9.092 -57.597 1.00 66.06 74 SER A N 1
ATOM 573 C CA . SER A 1 74 ? 33.158 10.502 -57.750 1.00 66.06 74 SER A CA 1
ATOM 574 C C . SER A 1 74 ? 33.189 11.260 -56.414 1.00 66.06 74 SER A C 1
ATOM 576 O O . SER A 1 74 ? 32.205 11.267 -55.679 1.00 66.06 74 SER A O 1
ATOM 578 N N . HIS A 1 75 ? 34.265 11.998 -56.134 1.00 76.19 75 HIS A N 1
ATOM 579 C CA . HIS A 1 75 ? 34.399 12.846 -54.938 1.00 76.19 75 HIS A CA 1
ATOM 580 C C . HIS A 1 75 ? 33.612 14.163 -55.056 1.00 76.19 75 HIS A C 1
ATOM 582 O O . HIS A 1 75 ? 34.136 15.255 -54.842 1.00 76.19 75 HIS A O 1
ATOM 588 N N . THR A 1 76 ? 32.344 14.079 -55.453 1.00 81.94 76 THR A N 1
ATOM 589 C CA . THR A 1 76 ? 31.457 15.238 -55.564 1.00 81.94 76 THR A CA 1
ATOM 590 C C . THR A 1 76 ? 30.630 15.403 -54.295 1.00 81.94 76 THR A C 1
A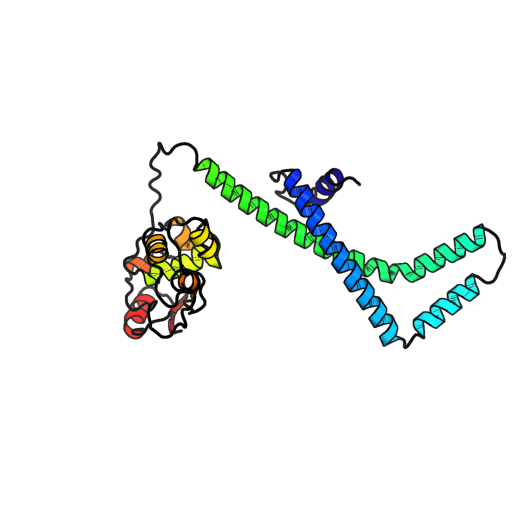TOM 592 O O . THR A 1 76 ? 30.283 14.437 -53.616 1.00 81.94 76 THR A O 1
ATOM 595 N N . ARG A 1 77 ? 30.258 16.648 -53.973 1.00 78.12 77 ARG A N 1
ATOM 596 C CA . ARG A 1 77 ? 29.432 16.955 -52.793 1.00 78.12 77 ARG A CA 1
ATOM 597 C C . ARG A 1 77 ? 28.115 16.168 -52.775 1.00 78.12 77 ARG A C 1
ATOM 599 O O . ARG A 1 77 ? 27.661 15.759 -51.712 1.00 78.12 77 ARG A O 1
ATOM 606 N N . ASN A 1 78 ? 27.518 15.946 -53.946 1.00 81.25 78 ASN A N 1
ATOM 607 C CA . ASN A 1 78 ? 26.255 15.220 -54.078 1.00 81.25 78 ASN A CA 1
ATOM 608 C C . ASN A 1 78 ? 26.425 13.709 -53.848 1.00 81.25 78 ASN A C 1
ATOM 610 O O . ASN A 1 78 ? 25.519 13.085 -53.304 1.00 81.25 78 ASN A O 1
ATOM 614 N N . HIS A 1 79 ? 27.585 13.138 -54.195 1.00 81.62 79 HIS A N 1
ATOM 615 C CA . HIS A 1 79 ? 27.910 11.733 -53.926 1.00 81.62 79 HIS A CA 1
ATOM 616 C C . HIS A 1 79 ? 28.037 11.469 -52.425 1.00 81.62 79 HIS A C 1
ATOM 618 O O . HIS A 1 79 ? 27.349 10.604 -51.893 1.00 81.62 79 HIS A O 1
ATOM 624 N N . TYR A 1 80 ? 28.805 12.298 -51.710 1.00 82.50 80 TYR A N 1
ATOM 625 C CA . TYR A 1 80 ? 28.911 12.205 -50.248 1.00 82.50 80 TYR A CA 1
ATOM 626 C C . TYR A 1 80 ? 27.559 12.371 -49.543 1.00 82.50 80 TYR A C 1
ATOM 628 O O . TYR A 1 80 ? 27.285 11.675 -48.566 1.00 82.50 80 TYR A O 1
ATOM 636 N N . LEU A 1 81 ? 26.692 13.253 -50.055 1.00 83.69 81 LEU A N 1
ATOM 637 C CA . LEU A 1 81 ? 25.329 13.401 -49.546 1.00 83.69 81 LEU A CA 1
ATOM 638 C C . LEU A 1 81 ? 24.517 12.105 -49.731 1.00 83.69 81 LEU A C 1
ATOM 640 O O . LEU A 1 81 ? 23.826 11.683 -48.809 1.00 83.69 81 LEU A O 1
ATOM 644 N N . GLY A 1 82 ? 24.626 11.457 -50.896 1.00 83.94 82 GLY A N 1
ATOM 645 C CA . GLY A 1 82 ? 23.971 10.179 -51.185 1.00 83.94 82 GLY A CA 1
ATOM 646 C C . GLY A 1 82 ? 24.443 9.044 -50.273 1.00 83.94 82 GLY A C 1
ATOM 647 O O . GLY A 1 82 ? 23.616 8.360 -49.674 1.00 83.94 82 GLY A O 1
ATOM 648 N N . VAL A 1 83 ? 25.759 8.897 -50.093 1.00 86.00 83 VAL A N 1
ATOM 649 C CA . VAL A 1 83 ? 26.357 7.902 -49.181 1.00 86.00 83 VAL A CA 1
ATOM 650 C C . VAL A 1 83 ? 25.865 8.116 -47.744 1.00 86.00 83 VAL A C 1
ATOM 652 O O . VAL A 1 83 ? 25.471 7.163 -47.073 1.00 86.00 83 VAL A O 1
ATOM 655 N N . ALA A 1 84 ? 25.817 9.369 -47.278 1.00 85.00 84 ALA A N 1
ATOM 656 C CA . ALA A 1 84 ? 25.327 9.702 -45.942 1.00 85.00 84 ALA A CA 1
ATOM 657 C C . ALA A 1 84 ? 23.839 9.353 -45.750 1.00 85.00 84 ALA A C 1
ATOM 659 O O . ALA A 1 84 ? 23.460 8.862 -44.686 1.00 85.00 84 ALA A O 1
ATOM 660 N N . LEU A 1 85 ? 22.998 9.561 -46.770 1.00 87.50 85 LEU A N 1
ATOM 661 C CA . LEU A 1 85 ? 21.580 9.187 -46.725 1.00 87.50 85 LEU A CA 1
ATOM 662 C C . LEU A 1 85 ? 21.396 7.669 -46.613 1.00 87.50 85 LEU A C 1
ATOM 664 O O . LEU A 1 85 ? 20.603 7.211 -45.789 1.00 87.50 85 LEU A O 1
ATOM 668 N N . VAL A 1 86 ? 22.153 6.891 -47.393 1.00 87.06 86 VAL A N 1
ATOM 669 C CA . VAL A 1 86 ? 22.100 5.422 -47.334 1.00 87.06 86 VAL A CA 1
ATOM 670 C C . VAL A 1 86 ? 22.589 4.914 -45.980 1.00 87.06 86 VAL A C 1
ATOM 672 O O . VAL A 1 86 ? 21.898 4.120 -45.345 1.00 87.06 86 VAL A O 1
ATOM 675 N N . GLY A 1 87 ? 23.723 5.419 -45.488 1.00 84.69 87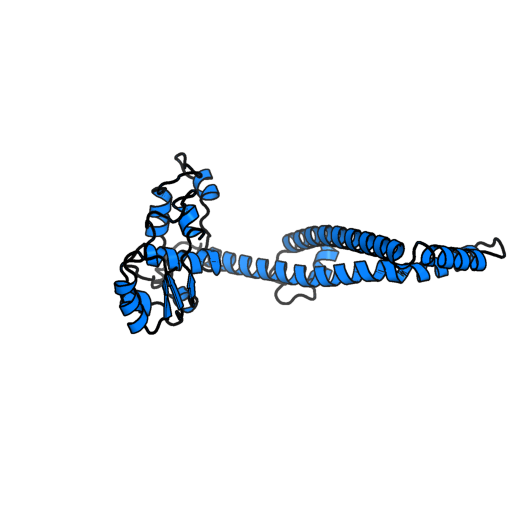 GLY A N 1
ATOM 676 C CA . GLY A 1 87 ? 24.239 5.050 -44.168 1.00 84.69 87 GLY A CA 1
ATOM 677 C C . GLY A 1 87 ? 23.272 5.400 -43.039 1.00 84.69 87 GLY A C 1
ATOM 678 O O . GLY A 1 87 ? 23.046 4.595 -42.137 1.00 84.69 87 GLY A O 1
ATOM 679 N N . SER A 1 88 ? 22.621 6.566 -43.119 1.00 84.50 88 SER A N 1
ATOM 680 C CA . SER A 1 88 ? 21.578 6.936 -42.164 1.00 84.50 88 SER A CA 1
ATOM 681 C C . SER A 1 88 ? 20.426 5.933 -42.188 1.00 84.50 88 SER A C 1
ATOM 683 O O . SER A 1 88 ? 19.992 5.514 -41.120 1.00 84.50 88 SER A O 1
ATOM 685 N N . PHE A 1 89 ? 19.974 5.501 -43.370 1.00 86.69 89 PHE A N 1
ATOM 686 C CA . PHE A 1 89 ? 18.896 4.521 -43.503 1.00 86.69 89 PHE A CA 1
ATOM 687 C C . PHE A 1 89 ? 19.247 3.154 -42.906 1.00 86.69 89 PHE A C 1
ATOM 689 O O . PHE A 1 89 ? 18.419 2.560 -42.219 1.00 86.69 89 PHE A O 1
ATOM 696 N N . VAL A 1 90 ? 20.478 2.680 -43.105 1.00 85.31 90 VAL A N 1
ATOM 697 C CA . VAL A 1 90 ? 20.949 1.404 -42.542 1.00 85.31 90 VAL A CA 1
ATOM 698 C C . VAL A 1 90 ? 20.966 1.434 -41.010 1.00 85.31 90 VAL A C 1
ATOM 700 O O . VAL A 1 90 ? 20.604 0.449 -40.370 1.00 85.31 90 VAL A O 1
ATOM 703 N N . CYS A 1 91 ? 21.317 2.574 -40.410 1.00 81.31 91 CYS A N 1
ATOM 704 C CA . CYS A 1 91 ? 21.365 2.735 -38.955 1.00 81.31 91 CYS A CA 1
ATOM 705 C C . CYS A 1 91 ? 20.009 3.091 -38.314 1.00 81.31 91 CYS A C 1
ATOM 707 O O . CYS A 1 91 ? 19.866 2.972 -37.096 1.00 81.31 91 CYS A O 1
ATOM 709 N N . LEU A 1 92 ? 19.008 3.527 -39.093 1.00 85.12 92 LEU A N 1
ATOM 710 C CA . LEU A 1 92 ? 17.698 3.958 -38.577 1.00 85.12 92 LEU A CA 1
ATOM 711 C C . LEU A 1 92 ? 16.998 2.910 -37.691 1.00 85.12 92 LEU A C 1
ATOM 713 O O . LEU A 1 92 ? 16.499 3.303 -36.634 1.00 85.12 92 LEU A O 1
ATOM 717 N N . PRO A 1 93 ? 16.948 1.607 -38.041 1.00 81.44 93 PRO A N 1
ATOM 718 C CA . PRO A 1 93 ? 16.257 0.605 -37.228 1.00 81.44 93 PRO A CA 1
ATOM 719 C C . PRO A 1 93 ? 16.752 0.533 -35.774 1.00 81.44 93 PRO A C 1
ATOM 721 O O . PRO A 1 93 ? 15.926 0.452 -34.867 1.00 81.44 93 PRO A O 1
ATOM 724 N N . ALA A 1 94 ? 18.064 0.669 -35.547 1.00 82.88 94 ALA A N 1
ATOM 725 C CA . ALA A 1 94 ? 18.682 0.655 -34.213 1.00 82.88 94 ALA A CA 1
ATOM 726 C C . ALA A 1 94 ? 18.400 1.927 -33.387 1.00 82.88 94 ALA A C 1
ATOM 728 O O . ALA A 1 94 ? 18.650 1.988 -32.191 1.00 82.88 94 ALA A O 1
ATOM 729 N N . ILE A 1 95 ? 17.888 2.987 -34.013 1.00 85.31 95 ILE A N 1
ATOM 730 C CA . ILE A 1 95 ? 17.494 4.221 -33.317 1.00 85.31 95 ILE A CA 1
ATOM 731 C C . ILE A 1 95 ? 15.976 4.248 -33.103 1.00 85.31 95 ILE A C 1
ATOM 733 O O . ILE A 1 95 ? 15.484 4.783 -32.108 1.00 85.31 95 ILE A O 1
ATOM 737 N N . ILE A 1 96 ? 15.216 3.641 -34.016 1.00 89.88 96 ILE A N 1
ATOM 738 C CA . ILE A 1 96 ? 13.754 3.595 -33.958 1.00 89.88 96 ILE A CA 1
ATOM 739 C C . ILE A 1 96 ? 13.275 2.769 -32.758 1.00 89.88 96 ILE A C 1
ATOM 741 O O . ILE A 1 96 ? 12.361 3.212 -32.059 1.00 89.88 96 ILE A O 1
ATOM 745 N N . ILE A 1 97 ? 13.883 1.612 -32.483 1.00 87.88 97 ILE A N 1
ATOM 746 C CA . ILE A 1 97 ? 13.441 0.725 -31.395 1.00 87.88 97 ILE A CA 1
ATOM 747 C C . ILE A 1 97 ? 13.563 1.405 -30.013 1.00 87.88 97 ILE A C 1
ATOM 749 O O . ILE A 1 97 ? 12.537 1.484 -29.321 1.00 87.88 97 ILE A O 1
ATOM 753 N N . PRO A 1 98 ? 14.704 2.016 -29.623 1.00 90.56 98 PRO A N 1
ATOM 754 C CA . PRO A 1 98 ? 14.809 2.752 -28.361 1.00 90.56 98 PRO A CA 1
ATOM 755 C C . PRO A 1 98 ? 13.777 3.882 -28.236 1.00 90.56 98 PRO A C 1
ATOM 757 O O . PRO A 1 98 ? 13.191 4.095 -27.170 1.00 90.56 98 PRO A O 1
ATOM 760 N N . VAL A 1 99 ? 13.504 4.592 -29.338 1.00 89.88 99 VAL A N 1
ATOM 761 C CA . VAL A 1 99 ? 12.524 5.688 -29.375 1.00 89.88 99 VAL A CA 1
ATOM 762 C C . VAL A 1 99 ? 11.092 5.172 -29.206 1.00 89.88 99 VAL A C 1
ATOM 764 O O . VAL A 1 99 ? 10.312 5.792 -28.477 1.00 89.88 99 VAL A O 1
ATOM 767 N N . ILE A 1 100 ? 10.732 4.040 -29.823 1.00 90.44 100 ILE A N 1
ATOM 768 C CA . ILE A 1 100 ? 9.413 3.409 -29.655 1.00 90.44 100 ILE A CA 1
ATOM 769 C C . ILE A 1 100 ? 9.217 2.982 -28.199 1.00 90.44 100 ILE A C 1
ATOM 771 O O . ILE A 1 100 ? 8.206 3.349 -27.593 1.00 90.44 100 ILE A O 1
ATOM 775 N N . VAL A 1 101 ? 10.192 2.279 -27.613 1.00 90.44 101 VAL A N 1
ATOM 776 C CA . VAL A 1 101 ? 10.139 1.830 -26.212 1.00 90.44 101 VAL A CA 1
ATOM 777 C C . VAL A 1 101 ? 9.966 3.024 -25.270 1.00 90.44 101 VAL A C 1
ATOM 779 O O . VAL A 1 101 ? 9.068 3.035 -24.422 1.00 90.44 101 VAL A O 1
ATOM 782 N N . ALA A 1 102 ? 10.749 4.085 -25.469 1.00 89.94 102 ALA A N 1
ATOM 783 C CA . ALA A 1 102 ? 10.625 5.307 -24.687 1.00 89.94 102 ALA A CA 1
ATOM 784 C C . ALA A 1 102 ? 9.276 6.018 -24.893 1.00 89.94 102 ALA A C 1
ATOM 786 O O . ALA A 1 102 ? 8.739 6.601 -23.951 1.00 89.94 102 ALA A O 1
ATOM 787 N N . SER A 1 103 ? 8.693 5.964 -26.094 1.00 85.44 103 SER A N 1
ATOM 788 C CA . SER A 1 103 ? 7.376 6.542 -26.390 1.00 85.44 103 SER A CA 1
ATOM 789 C C . SER A 1 103 ? 6.235 5.790 -25.692 1.00 85.44 103 SER A C 1
ATOM 791 O O . SER A 1 103 ? 5.326 6.424 -25.146 1.00 85.44 103 SER A O 1
ATOM 793 N N . ILE A 1 104 ? 6.306 4.454 -25.636 1.00 87.56 104 ILE A N 1
ATOM 794 C CA . ILE A 1 104 ? 5.363 3.616 -24.875 1.00 87.56 104 ILE A CA 1
ATOM 795 C C . ILE A 1 104 ? 5.474 3.939 -23.382 1.00 87.56 104 ILE A C 1
ATOM 797 O O . ILE A 1 104 ? 4.461 4.220 -22.733 1.00 87.56 104 ILE A O 1
ATOM 801 N N . TYR A 1 105 ? 6.703 3.978 -22.854 1.00 89.06 105 TYR A N 1
ATOM 802 C CA . TYR A 1 105 ? 6.973 4.367 -21.469 1.00 89.06 105 TYR A CA 1
ATOM 803 C C . TYR A 1 105 ? 6.389 5.747 -21.143 1.00 89.06 105 TYR A C 1
ATOM 805 O O . TYR A 1 105 ? 5.653 5.893 -20.167 1.00 89.06 105 TYR A O 1
ATOM 813 N N . LYS A 1 106 ? 6.659 6.745 -21.994 1.00 90.31 106 LYS A N 1
ATOM 814 C CA . LYS A 1 106 ? 6.137 8.110 -21.864 1.00 90.31 106 LYS A CA 1
ATOM 815 C C . LYS A 1 106 ? 4.618 8.112 -21.727 1.00 90.31 106 LYS A C 1
ATOM 817 O O . LYS A 1 106 ? 4.099 8.748 -20.819 1.00 90.31 106 LYS A O 1
ATOM 822 N N . ASN A 1 107 ? 3.908 7.406 -22.608 1.00 85.62 107 ASN A N 1
ATOM 823 C CA . ASN A 1 107 ? 2.445 7.389 -22.610 1.00 85.62 107 ASN A CA 1
ATOM 824 C C . ASN A 1 107 ? 1.875 6.751 -21.331 1.00 85.62 107 ASN A C 1
ATOM 826 O O . ASN A 1 107 ? 0.943 7.284 -20.733 1.00 85.62 107 ASN A O 1
ATOM 830 N N . LYS A 1 108 ? 2.467 5.641 -20.870 1.00 84.19 108 LYS A N 1
ATOM 831 C CA . LYS A 1 108 ? 2.053 4.971 -19.627 1.00 84.19 108 LYS A CA 1
ATOM 832 C C . LYS A 1 108 ? 2.350 5.830 -18.393 1.00 84.19 108 LYS A C 1
ATOM 834 O O . LYS A 1 108 ? 1.488 5.984 -17.531 1.00 84.19 108 LYS A O 1
ATOM 839 N N . SER A 1 109 ? 3.546 6.418 -18.328 1.00 83.94 109 SER A N 1
ATOM 840 C CA . SER A 1 109 ? 3.977 7.248 -17.199 1.00 83.94 109 SER A CA 1
ATOM 841 C C . SER A 1 109 ? 3.190 8.552 -17.110 1.00 83.94 109 SER A C 1
ATOM 843 O O . SER A 1 109 ? 2.819 8.942 -16.011 1.00 83.94 109 SER A O 1
ATOM 845 N N . LEU A 1 110 ? 2.897 9.202 -18.243 1.00 85.75 110 LEU A N 1
ATOM 846 C CA . LEU A 1 110 ? 2.082 10.417 -18.270 1.00 85.75 110 LEU A CA 1
ATOM 847 C C . LEU A 1 110 ? 0.669 10.156 -17.754 1.00 85.75 110 LEU A C 1
ATOM 849 O O . LEU A 1 110 ? 0.192 10.918 -16.925 1.00 85.75 110 LEU A O 1
ATOM 853 N N . LYS A 1 111 ? 0.021 9.069 -18.195 1.00 81.56 111 LYS A N 1
ATOM 854 C CA . LYS A 1 111 ? -1.306 8.692 -17.687 1.00 81.56 111 LYS A CA 1
ATOM 855 C C . LYS A 1 111 ? -1.272 8.426 -16.185 1.00 81.56 111 LYS A C 1
ATOM 857 O O . LYS A 1 111 ? -2.110 8.944 -15.467 1.00 81.56 111 LYS A O 1
ATOM 862 N N . SER A 1 112 ? -0.279 7.676 -15.704 1.00 79.38 112 SER A N 1
ATOM 863 C CA . SER A 1 112 ? -0.162 7.370 -14.276 1.00 79.38 112 SER A CA 1
ATOM 864 C C . SER A 1 112 ? 0.104 8.614 -13.421 1.00 79.38 112 SER A C 1
ATOM 866 O O . SER A 1 112 ? -0.577 8.798 -12.418 1.00 79.38 112 SER A O 1
ATOM 868 N N . GLU A 1 113 ? 1.056 9.476 -13.800 1.00 81.31 113 GLU A N 1
ATOM 869 C CA . GLU A 1 113 ? 1.345 10.701 -13.038 1.00 81.31 113 GLU A CA 1
ATOM 870 C C . GLU A 1 113 ? 0.185 11.709 -13.128 1.00 81.31 113 GLU A C 1
ATOM 872 O O . GLU A 1 113 ? -0.141 12.334 -12.123 1.00 81.31 113 GLU A O 1
ATOM 877 N N . ALA A 1 114 ? -0.506 11.806 -14.273 1.00 81.69 114 ALA A N 1
ATOM 878 C CA . ALA A 1 114 ? -1.710 12.626 -14.410 1.00 81.69 114 ALA A CA 1
ATOM 879 C C . ALA A 1 114 ? -2.854 12.120 -13.521 1.00 81.69 114 ALA A C 1
ATOM 881 O O . ALA A 1 114 ? -3.420 12.907 -12.773 1.00 81.69 114 ALA A O 1
ATOM 882 N N . SER A 1 115 ? -3.163 10.819 -13.536 1.00 78.44 115 SER A N 1
ATOM 883 C CA . SER A 1 115 ? -4.201 10.244 -12.670 1.00 78.44 115 SER A CA 1
ATOM 884 C C . SER A 1 115 ? -3.868 10.415 -11.189 1.00 78.44 115 SER A C 1
ATOM 886 O O . SER A 1 115 ? -4.748 10.771 -10.415 1.00 78.44 115 SER A O 1
ATOM 888 N N . LYS A 1 116 ? -2.600 10.236 -10.792 1.00 80.88 116 LYS A N 1
ATOM 889 C CA . LYS A 1 116 ? -2.151 10.496 -9.414 1.00 80.88 116 LYS A CA 1
ATOM 890 C C . LYS A 1 116 ? -2.370 11.951 -9.007 1.00 80.88 116 LYS A C 1
ATOM 892 O O . LYS A 1 116 ? -2.863 12.181 -7.910 1.00 80.88 116 LYS A O 1
ATOM 897 N N . LEU A 1 117 ? -2.055 12.908 -9.886 1.00 80.81 117 LEU A N 1
ATOM 898 C CA . LEU A 1 117 ? -2.294 14.327 -9.616 1.00 80.81 117 LEU A CA 1
ATOM 899 C C . LEU A 1 117 ? -3.777 14.688 -9.593 1.00 80.81 117 LEU A C 1
ATOM 901 O O . LEU A 1 117 ? -4.192 15.437 -8.726 1.00 80.81 117 LEU A O 1
ATOM 905 N N . VAL A 1 118 ? -4.593 14.155 -10.502 1.00 77.31 118 VAL A N 1
ATOM 906 C CA . VAL A 1 118 ? -6.047 14.385 -10.477 1.00 77.31 118 VAL A CA 1
ATOM 907 C C . VAL A 1 118 ? -6.645 13.838 -9.183 1.00 77.31 118 VAL A C 1
ATOM 909 O O . VAL A 1 118 ? -7.488 14.492 -8.581 1.00 77.31 118 VAL A O 1
ATOM 912 N N . ILE A 1 119 ? -6.180 12.679 -8.711 1.00 74.12 119 ILE A N 1
ATOM 913 C CA . ILE A 1 119 ? -6.592 12.114 -7.422 1.00 74.12 119 ILE A CA 1
ATOM 914 C C . ILE A 1 119 ? -6.097 12.990 -6.265 1.00 74.12 119 ILE A C 1
ATOM 916 O O . ILE A 1 119 ? -6.887 13.311 -5.383 1.00 74.12 119 ILE A O 1
ATOM 920 N N . SER A 1 120 ? -4.834 13.430 -6.267 1.00 73.25 120 SER A N 1
ATOM 921 C CA . SER A 1 120 ? -4.308 14.289 -5.199 1.00 73.25 120 SER A CA 1
ATOM 922 C C . SER A 1 120 ? -4.984 15.658 -5.169 1.00 73.25 120 SER A C 1
ATOM 924 O O . SER A 1 120 ? -5.251 16.162 -4.087 1.00 73.25 120 SER A O 1
ATOM 926 N N . MET A 1 121 ? -5.294 16.230 -6.336 1.00 71.00 121 MET A N 1
ATOM 927 C CA . MET A 1 121 ? -6.021 17.490 -6.482 1.00 71.00 121 MET A CA 1
ATOM 928 C C . MET A 1 121 ? -7.480 17.333 -6.072 1.00 71.00 121 MET A C 1
ATOM 930 O O . MET A 1 121 ? -7.989 18.148 -5.327 1.00 71.00 121 MET A O 1
ATOM 934 N N . LYS A 1 122 ? -8.146 16.236 -6.442 1.00 69.56 122 LYS A N 1
ATOM 935 C CA . LYS A 1 122 ? -9.496 15.937 -5.952 1.00 69.56 122 LYS A CA 1
ATOM 936 C C . LYS A 1 122 ? -9.506 15.764 -4.434 1.00 69.56 122 LYS A C 1
ATOM 938 O O . LYS A 1 122 ? -10.412 16.250 -3.774 1.00 69.56 122 LYS A O 1
ATOM 943 N N . ASN A 1 123 ? -8.485 15.124 -3.871 1.00 63.84 123 ASN A N 1
ATOM 944 C CA . ASN A 1 123 ? -8.334 14.982 -2.428 1.00 63.84 123 ASN A CA 1
ATOM 945 C C . ASN A 1 123 ? -7.990 16.319 -1.750 1.00 63.84 123 ASN A C 1
ATOM 947 O O . ASN A 1 123 ? -8.440 16.541 -0.630 1.00 63.84 123 ASN A O 1
ATOM 951 N N . SER A 1 124 ? -7.246 17.219 -2.407 1.00 59.75 124 SER A N 1
ATOM 952 C CA . SER A 1 124 ? -6.961 18.565 -1.894 1.00 59.75 124 SER A CA 1
ATOM 953 C C . SER A 1 124 ? -8.142 19.515 -2.036 1.00 59.75 124 SER A C 1
ATOM 955 O O . SER A 1 124 ? -8.376 20.271 -1.111 1.00 59.75 124 SER A O 1
ATOM 957 N N . ASP A 1 125 ? -8.915 19.439 -3.118 1.00 55.44 125 ASP A N 1
ATOM 958 C CA . ASP A 1 125 ? -10.151 20.198 -3.330 1.00 55.44 125 ASP A CA 1
ATOM 959 C C . ASP A 1 125 ? -11.222 19.726 -2.345 1.00 55.44 125 ASP A C 1
ATOM 961 O O . ASP A 1 125 ? -11.930 2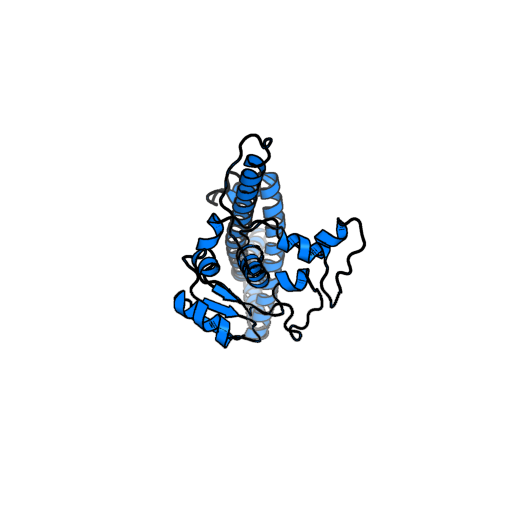0.540 -1.771 1.00 55.44 125 ASP A O 1
ATOM 965 N N . ILE A 1 126 ? -11.300 18.418 -2.067 1.00 52.28 126 ILE A N 1
ATOM 966 C CA . ILE A 1 126 ? -12.105 17.879 -0.963 1.00 52.28 126 ILE A CA 1
ATOM 967 C C . ILE A 1 126 ? -11.583 18.432 0.371 1.00 52.28 126 ILE A C 1
ATOM 969 O O . ILE A 1 126 ? -12.371 18.893 1.187 1.00 52.28 126 ILE A O 1
ATOM 973 N N . LYS A 1 127 ? -10.263 18.470 0.587 1.00 46.00 127 LYS A N 1
ATOM 974 C CA . LYS A 1 127 ? -9.655 19.045 1.798 1.00 46.00 127 LYS A CA 1
ATOM 975 C C . LYS A 1 127 ? -9.897 20.558 1.928 1.00 46.00 127 LYS A C 1
ATOM 977 O O . LYS A 1 127 ? -10.076 21.024 3.043 1.00 46.00 127 LYS A O 1
ATOM 982 N N . GLU A 1 128 ? -9.949 21.309 0.829 1.00 40.00 128 GLU A N 1
ATOM 983 C CA . GLU A 1 128 ? -10.175 22.761 0.787 1.00 40.00 128 GLU A CA 1
ATOM 984 C C . GLU A 1 128 ? -11.671 23.108 0.897 1.00 40.00 128 GLU A C 1
ATOM 986 O O . GLU A 1 128 ? -12.039 24.024 1.634 1.00 40.00 128 GLU A O 1
ATOM 991 N N . LEU A 1 129 ? -12.554 22.288 0.313 1.00 37.75 129 LEU A N 1
ATOM 992 C CA . LEU A 1 129 ? -13.996 22.280 0.591 1.00 37.75 129 LEU A CA 1
ATOM 993 C C . LEU A 1 129 ? -14.271 21.995 2.083 1.00 37.75 129 LEU A C 1
ATOM 995 O O . LEU A 1 129 ? -15.245 22.496 2.635 1.00 37.75 129 LEU A O 1
ATOM 999 N N . HIS A 1 130 ? -13.377 21.257 2.753 1.00 42.75 130 HIS A N 1
ATOM 1000 C CA . HIS A 1 130 ? -13.386 20.995 4.197 1.00 42.75 130 HIS A CA 1
ATOM 1001 C C . HIS A 1 130 ? -12.614 22.029 5.055 1.00 42.75 130 HIS A C 1
ATOM 1003 O O . HIS A 1 130 ? -12.544 21.853 6.273 1.00 42.75 130 HIS A O 1
ATOM 1009 N N . LEU A 1 131 ? -12.062 23.110 4.476 1.00 43.62 131 LEU A N 1
ATOM 1010 C CA . LEU A 1 131 ? -11.297 24.148 5.203 1.00 43.62 131 LEU A CA 1
ATOM 1011 C C . LEU A 1 131 ? -11.946 25.544 5.228 1.00 43.62 131 LEU A C 1
ATOM 1013 O O . LEU A 1 131 ? -11.351 26.488 5.750 1.00 43.62 131 LEU A O 1
ATOM 1017 N N . THR A 1 132 ? -13.190 25.696 4.769 1.00 31.50 132 THR A N 1
ATOM 1018 C CA . THR A 1 132 ? -14.018 26.831 5.218 1.00 31.50 132 THR A CA 1
ATOM 1019 C C . THR A 1 132 ? -14.494 26.576 6.654 1.00 31.50 132 THR A C 1
ATOM 1021 O O . THR A 1 132 ? -14.683 25.420 7.035 1.00 31.50 132 THR A O 1
ATOM 1024 N N . PRO A 1 133 ? -14.601 27.617 7.505 1.00 36.34 133 PRO A N 1
ATOM 1025 C CA . PRO A 1 133 ? -14.701 27.443 8.947 1.00 36.34 133 PRO A CA 1
ATOM 1026 C C . PRO A 1 133 ? -15.906 26.579 9.288 1.00 36.34 133 PRO A C 1
ATOM 1028 O O . PRO A 1 133 ? -17.027 26.871 8.876 1.00 36.34 133 PRO A O 1
ATOM 1031 N N . ILE A 1 134 ? -15.629 25.527 10.058 1.00 42.81 134 ILE A N 1
ATOM 1032 C CA . ILE A 1 134 ? -16.589 24.636 10.698 1.00 42.81 134 ILE A CA 1
ATOM 1033 C C . ILE A 1 134 ? -17.659 25.492 11.375 1.00 42.81 134 ILE A C 1
ATOM 1035 O O . ILE A 1 134 ? -17.503 26.001 12.482 1.00 42.81 134 ILE A O 1
ATOM 1039 N N . SER A 1 135 ? -18.751 25.658 10.651 1.00 41.47 135 SER A N 1
ATOM 1040 C CA . SER A 1 135 ? -20.036 26.157 11.101 1.00 41.47 135 SER A CA 1
ATOM 1041 C C . SER A 1 135 ? -21.101 25.423 10.295 1.00 41.47 135 SER A C 1
ATOM 1043 O O . SER A 1 135 ? -22.037 26.020 9.789 1.00 41.47 135 SER A O 1
ATOM 1045 N N . GLU A 1 136 ? -20.940 24.111 10.159 1.00 37.12 136 GLU A N 1
ATOM 1046 C CA . GLU A 1 136 ? -22.062 23.191 10.107 1.00 37.12 136 GLU A CA 1
ATOM 1047 C C . GLU A 1 136 ? -21.552 21.800 10.467 1.00 37.12 136 GLU A C 1
ATOM 1049 O O . GLU A 1 136 ? -20.634 21.241 9.876 1.00 37.12 136 GLU A O 1
ATOM 1054 N N . LYS A 1 137 ? -22.123 21.290 11.548 1.00 43.84 137 LYS A N 1
ATOM 1055 C CA . LYS A 1 137 ? -21.955 19.957 12.097 1.00 43.84 137 LYS A CA 1
ATOM 1056 C C . LYS A 1 137 ? -22.362 18.937 11.027 1.00 43.84 137 LYS A C 1
ATOM 1058 O O . LYS A 1 137 ? -23.512 18.510 11.014 1.00 43.84 137 LYS A O 1
ATOM 1063 N N . SER A 1 138 ? -21.453 18.540 10.138 1.00 42.25 138 SER A N 1
ATOM 1064 C CA . SER A 1 138 ? -21.658 17.326 9.352 1.00 42.25 138 SER A CA 1
ATOM 1065 C C . SER A 1 138 ? -21.503 16.158 10.314 1.00 42.25 138 SER A C 1
ATOM 1067 O O . SER A 1 138 ? -20.399 15.789 10.712 1.00 42.25 138 SER A O 1
ATOM 1069 N N . THR A 1 139 ? -22.631 15.626 10.755 1.00 56.88 139 THR A N 1
ATOM 1070 C CA . THR A 1 139 ? -22.741 14.356 11.463 1.00 56.88 139 THR A CA 1
ATOM 1071 C C . THR A 1 139 ? -22.376 13.221 10.501 1.00 56.88 139 THR A C 1
ATOM 1073 O O . THR A 1 139 ? -23.249 12.480 10.060 1.00 56.88 139 THR A O 1
ATOM 1076 N N . GLU A 1 140 ? -21.116 13.145 10.069 1.00 71.69 140 GLU A N 1
ATOM 1077 C CA . GLU A 1 140 ? -20.624 11.964 9.364 1.00 71.69 140 GLU A CA 1
ATOM 1078 C C . GLU A 1 140 ? -20.518 10.841 10.398 1.00 71.69 140 GLU A C 1
ATOM 1080 O O . GLU A 1 140 ? -19.811 10.974 11.399 1.00 71.69 140 GLU A O 1
ATOM 1085 N N . ASP A 1 141 ? -21.279 9.767 10.187 1.00 88.38 141 ASP A N 1
ATOM 1086 C CA . ASP A 1 141 ? -21.246 8.606 11.067 1.00 88.38 141 ASP A CA 1
ATOM 1087 C C . ASP A 1 141 ? -19.842 7.990 11.041 1.00 88.38 141 ASP A C 1
ATOM 1089 O O . ASP A 1 141 ? -19.296 7.668 9.980 1.00 88.38 141 ASP A O 1
ATOM 1093 N N . MET A 1 142 ? -19.267 7.806 12.225 1.00 93.38 142 MET A N 1
ATOM 1094 C CA . MET A 1 142 ? -17.964 7.173 12.401 1.00 93.38 142 MET A CA 1
ATOM 1095 C C . MET A 1 142 ? -18.141 5.697 12.725 1.00 93.38 142 MET A C 1
ATOM 1097 O O . MET A 1 142 ? -19.120 5.299 13.360 1.00 93.38 142 MET A O 1
ATOM 1101 N N . LEU A 1 143 ? -17.177 4.887 12.297 1.00 95.81 143 LEU A N 1
ATOM 1102 C CA . LEU A 1 143 ? -17.075 3.505 12.737 1.00 95.81 143 LEU A CA 1
ATOM 1103 C C . LEU A 1 143 ? -16.798 3.449 14.234 1.00 95.81 143 LEU A C 1
ATOM 1105 O O . LEU A 1 143 ? -16.036 4.252 14.782 1.00 95.81 143 LEU A O 1
ATOM 1109 N N . HIS A 1 144 ? -17.429 2.478 14.875 1.00 95.38 144 HIS A N 1
ATOM 1110 C CA . HIS A 1 144 ? -17.234 2.164 16.275 1.00 95.38 144 HIS A CA 1
ATOM 1111 C C . HIS A 1 144 ? -16.311 0.953 16.406 1.00 95.38 144 HIS A C 1
ATOM 1113 O O . HIS A 1 144 ? -16.432 0.002 15.642 1.00 95.38 144 HIS A O 1
ATOM 1119 N N . PHE A 1 145 ? -15.393 0.992 17.364 1.00 96.69 145 PHE A N 1
ATOM 1120 C CA . PHE A 1 145 ? -14.471 -0.106 17.634 1.00 96.69 145 PHE A CA 1
ATOM 1121 C C . PHE A 1 145 ? -14.412 -0.322 19.140 1.00 96.69 145 PHE A C 1
ATOM 1123 O O . PHE A 1 145 ? -14.061 0.605 19.875 1.00 96.69 145 PHE A O 1
ATOM 1130 N N . ASP A 1 146 ? -14.740 -1.534 19.564 1.00 94.25 146 ASP A N 1
ATOM 1131 C CA . ASP A 1 146 ? -14.556 -2.016 20.929 1.00 94.25 146 ASP A CA 1
ATOM 1132 C C . ASP A 1 146 ? -13.141 -2.595 21.084 1.00 94.25 146 ASP A C 1
ATOM 1134 O O . ASP A 1 146 ? -12.503 -2.423 22.125 1.00 94.25 146 ASP A O 1
ATOM 1138 N N . ASN A 1 147 ? -12.613 -3.216 20.020 1.00 97.06 147 ASN A N 1
ATOM 1139 C CA . ASN A 1 147 ? -11.272 -3.781 19.982 1.00 97.06 147 ASN A CA 1
ATOM 1140 C C . ASN A 1 147 ? -10.275 -2.873 19.235 1.00 97.06 147 ASN A C 1
ATOM 1142 O O . ASN A 1 147 ? -10.433 -2.547 18.054 1.00 97.06 147 ASN A O 1
ATOM 1146 N N . LEU A 1 148 ? -9.190 -2.498 19.921 1.00 97.31 148 LEU A N 1
ATOM 1147 C CA . LEU A 1 148 ? -8.144 -1.650 19.350 1.00 97.31 148 LEU A CA 1
ATOM 1148 C C . LEU A 1 148 ? -7.351 -2.349 18.238 1.00 97.31 148 LEU A C 1
ATOM 1150 O O . LEU A 1 148 ? -7.090 -1.726 17.217 1.00 97.31 148 LEU A O 1
ATOM 1154 N N . ASN A 1 149 ? -7.001 -3.623 18.388 1.00 97.56 149 ASN A N 1
ATOM 1155 C CA . ASN A 1 149 ? -6.206 -4.352 17.396 1.00 97.56 149 ASN A CA 1
ATOM 1156 C C . ASN A 1 149 ? -6.999 -4.581 16.103 1.00 97.56 149 ASN A C 1
ATOM 1158 O O . ASN A 1 149 ? -6.448 -4.437 15.012 1.00 97.56 149 ASN A O 1
ATOM 1162 N N . PHE A 1 150 ? -8.316 -4.796 16.202 1.00 98.38 150 PHE A N 1
ATOM 1163 C CA . PHE A 1 150 ? -9.195 -4.785 15.031 1.00 98.38 150 PHE A CA 1
ATOM 1164 C C . PHE A 1 150 ? -9.231 -3.407 14.365 1.00 98.38 150 PHE A C 1
ATOM 1166 O O . PHE A 1 150 ? -9.085 -3.300 13.148 1.00 98.38 150 PHE A O 1
ATOM 1173 N N . LYS A 1 151 ? -9.344 -2.330 15.154 1.00 98.38 151 LYS A N 1
ATOM 1174 C CA . LYS A 1 151 ? -9.248 -0.963 14.628 1.00 98.38 151 LYS A CA 1
ATOM 1175 C C . LYS A 1 151 ? -7.929 -0.725 13.891 1.00 98.38 151 LYS A C 1
ATOM 1177 O O . LYS A 1 151 ? -7.953 -0.138 12.812 1.00 98.38 151 LYS A O 1
ATOM 1182 N N . LEU A 1 152 ? -6.799 -1.170 14.442 1.00 98.62 152 LEU A N 1
ATOM 1183 C CA . LEU A 1 152 ? -5.489 -1.049 13.799 1.00 98.62 152 LEU A CA 1
ATOM 1184 C C . LEU A 1 152 ? -5.441 -1.824 12.477 1.00 98.62 152 LEU A C 1
ATOM 1186 O O . LEU A 1 152 ? -4.985 -1.266 11.486 1.00 98.62 152 LEU A O 1
ATOM 1190 N N . ALA A 1 153 ? -5.991 -3.039 12.420 1.00 98.44 153 ALA A N 1
ATOM 1191 C CA . ALA A 1 153 ? -6.083 -3.812 11.180 1.00 98.44 153 ALA A CA 1
ATOM 1192 C C . ALA A 1 153 ? -6.934 -3.101 10.108 1.00 98.44 153 ALA A C 1
ATOM 1194 O O . ALA A 1 153 ? -6.566 -3.050 8.937 1.00 98.44 153 ALA A O 1
ATOM 1195 N N . ILE A 1 154 ? -8.043 -2.468 10.501 1.00 98.62 154 ILE A N 1
ATOM 1196 C CA . ILE A 1 154 ? -8.852 -1.653 9.582 1.00 98.62 154 ILE A CA 1
ATOM 1197 C C . ILE A 1 154 ? -8.101 -0.395 9.131 1.00 98.62 154 ILE A C 1
ATOM 1199 O O . ILE A 1 154 ? -8.193 -0.005 7.965 1.00 98.62 154 ILE A O 1
ATOM 1203 N N . ILE A 1 155 ? -7.348 0.243 10.030 1.00 98.56 155 ILE A N 1
ATOM 1204 C CA . ILE A 1 155 ? -6.485 1.373 9.680 1.00 98.56 155 ILE A CA 1
ATOM 1205 C C . ILE A 1 155 ? -5.398 0.921 8.703 1.00 98.56 155 ILE A C 1
ATOM 1207 O O . ILE A 1 155 ? -5.190 1.643 7.736 1.00 98.56 155 ILE A O 1
ATOM 1211 N N . GLN A 1 156 ? -4.784 -0.258 8.876 1.00 98.50 156 GLN A N 1
ATOM 1212 C CA . GLN A 1 156 ? -3.814 -0.810 7.921 1.00 98.50 156 GLN A CA 1
ATOM 1213 C C . GLN A 1 156 ? -4.385 -0.796 6.501 1.00 98.50 156 GLN A C 1
ATOM 1215 O O . GLN A 1 156 ? -3.864 -0.117 5.614 1.00 98.50 156 GLN A O 1
ATOM 1220 N N . VAL A 1 157 ? -5.534 -1.454 6.328 1.00 97.69 157 VAL A N 1
ATOM 1221 C CA . VAL A 1 157 ? -6.184 -1.587 5.021 1.00 97.69 157 VAL A CA 1
ATOM 1222 C C . VAL A 1 157 ? -6.569 -0.224 4.450 1.00 97.69 157 VAL A C 1
ATOM 1224 O O . VAL A 1 157 ? -6.285 0.093 3.296 1.00 97.69 157 VAL A O 1
ATOM 1227 N N . LEU A 1 158 ? -7.227 0.624 5.241 1.00 97.00 158 LEU A N 1
ATOM 1228 C CA . LEU A 1 158 ? -7.763 1.886 4.733 1.00 97.00 158 LEU A CA 1
ATOM 1229 C C . LEU A 1 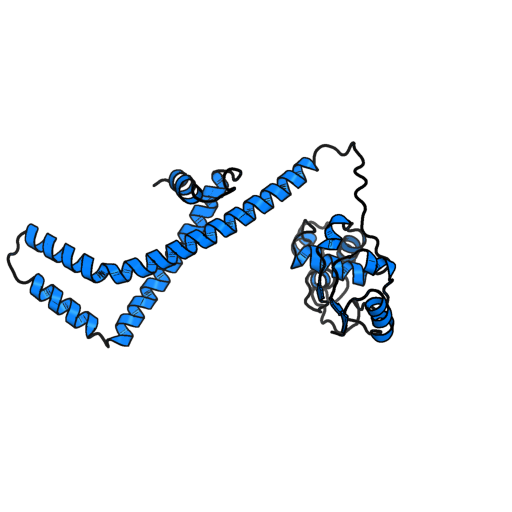158 ? -6.690 2.954 4.511 1.00 97.00 158 LEU A C 1
ATOM 1231 O O . LEU A 1 158 ? -6.803 3.726 3.557 1.00 97.00 158 LEU A O 1
ATOM 1235 N N . MET A 1 159 ? -5.699 3.050 5.393 1.00 96.50 159 MET A N 1
ATOM 1236 C CA . MET A 1 159 ? -4.667 4.086 5.358 1.00 96.50 159 MET A CA 1
ATOM 1237 C C . MET A 1 159 ? -3.507 3.696 4.457 1.00 96.50 159 MET A C 1
ATOM 1239 O O . MET A 1 159 ? -3.100 4.525 3.650 1.00 96.50 159 MET A O 1
ATOM 1243 N N . TYR A 1 160 ? -3.002 2.465 4.556 1.00 94.88 160 TYR A N 1
ATOM 1244 C CA . TYR A 1 160 ? -1.754 2.076 3.903 1.00 94.88 160 TYR A CA 1
ATOM 1245 C C . TYR A 1 160 ? -1.979 1.260 2.631 1.00 94.88 160 TYR A C 1
ATOM 1247 O O . TYR A 1 160 ? -1.363 1.576 1.613 1.00 94.88 160 TYR A O 1
ATOM 1255 N N . ASP A 1 161 ? -2.918 0.313 2.622 1.00 92.38 161 ASP A N 1
ATOM 1256 C CA . ASP A 1 161 ? -3.125 -0.535 1.438 1.00 92.38 161 ASP A CA 1
ATOM 1257 C C . ASP A 1 161 ? -3.950 0.195 0.367 1.00 92.38 161 ASP A C 1
ATOM 1259 O O . ASP A 1 161 ? -3.567 0.289 -0.802 1.00 92.38 161 ASP A O 1
ATOM 1263 N N . LEU A 1 162 ? -5.092 0.758 0.774 1.00 84.88 162 LEU A N 1
ATOM 1264 C CA . LEU A 1 162 ? -6.040 1.421 -0.125 1.00 84.88 162 LEU A CA 1
ATOM 1265 C C . LEU A 1 162 ? -5.798 2.928 -0.266 1.00 84.88 162 LEU A C 1
ATOM 1267 O O . LEU A 1 162 ? -6.331 3.545 -1.193 1.00 84.88 162 LEU A O 1
ATOM 1271 N N . LYS A 1 163 ? -5.022 3.534 0.643 1.00 91.75 163 LYS A N 1
ATOM 1272 C CA . LYS A 1 163 ? -4.749 4.984 0.692 1.00 91.75 163 LYS A CA 1
ATOM 1273 C C . LYS A 1 163 ? -6.028 5.847 0.689 1.00 91.75 163 LYS A C 1
ATOM 1275 O O . LYS A 1 163 ? -6.075 6.920 0.080 1.00 91.75 163 LYS A O 1
ATOM 1280 N N . LEU A 1 164 ? -7.089 5.385 1.355 1.00 87.88 164 LEU A N 1
ATOM 1281 C CA . LEU A 1 164 ? -8.388 6.064 1.474 1.00 87.88 164 LEU A CA 1
ATOM 1282 C C . LEU A 1 164 ? -8.517 6.893 2.760 1.00 87.88 164 LEU A C 1
ATOM 1284 O O . LEU A 1 164 ? -9.202 7.920 2.756 1.00 87.88 164 LEU A O 1
ATOM 1288 N N . LEU A 1 165 ? -7.854 6.480 3.842 1.00 88.44 165 LEU A N 1
ATOM 1289 C CA . LEU A 1 165 ? -7.801 7.213 5.106 1.00 88.44 165 LEU A CA 1
ATOM 1290 C C . LEU A 1 165 ? -6.552 8.104 5.122 1.00 88.44 165 LEU A C 1
ATOM 1292 O O . LEU A 1 165 ? -5.447 7.620 5.323 1.00 88.44 165 LEU A O 1
ATOM 1296 N N . ASN A 1 166 ? -6.735 9.403 4.867 1.00 83.50 166 ASN A N 1
ATOM 1297 C CA . ASN A 1 166 ? -5.649 10.373 4.699 1.00 83.50 166 ASN A CA 1
ATOM 1298 C C . ASN A 1 166 ? -5.717 11.508 5.742 1.00 83.50 166 ASN A C 1
ATOM 1300 O O . ASN A 1 166 ? -6.821 11.880 6.150 1.00 83.50 166 ASN A O 1
ATOM 1304 N N . PRO A 1 167 ? -4.580 12.147 6.089 1.00 89.44 167 PRO A N 1
ATOM 1305 C CA . PRO A 1 167 ? -3.223 11.820 5.635 1.00 89.44 167 PRO A CA 1
ATOM 1306 C C . PRO A 1 167 ? -2.716 10.494 6.221 1.00 89.44 167 PRO A C 1
ATOM 1308 O O . PRO A 1 167 ? -3.151 10.092 7.297 1.00 89.44 167 PRO A O 1
ATOM 1311 N N . GLU A 1 168 ? -1.815 9.837 5.492 1.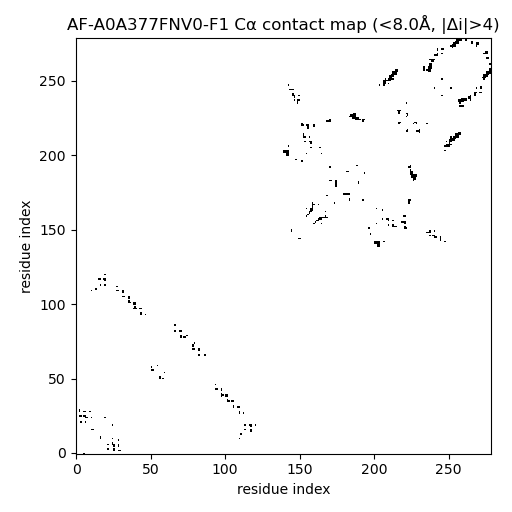00 89.81 168 GLU A N 1
ATOM 1312 C CA . GLU A 1 168 ? -1.063 8.681 5.988 1.00 89.81 168 GLU A CA 1
ATOM 1313 C C . GLU A 1 168 ? -0.202 9.095 7.183 1.00 89.81 168 GLU A C 1
ATOM 1315 O O . GLU A 1 168 ? 0.353 10.199 7.204 1.00 89.81 168 GLU A O 1
ATOM 1320 N N . PHE A 1 169 ? -0.154 8.240 8.200 1.00 94.31 169 PHE A N 1
ATOM 1321 C CA . PHE A 1 169 ? 0.713 8.442 9.347 1.00 94.31 169 PHE A CA 1
ATOM 1322 C C . PHE A 1 169 ? 2.087 7.843 9.045 1.00 94.31 169 PHE A C 1
ATOM 1324 O O . PHE A 1 169 ? 2.179 6.723 8.562 1.00 94.31 169 PHE A O 1
ATOM 1331 N N . ASP A 1 170 ? 3.137 8.593 9.349 1.00 94.00 170 ASP A N 1
ATOM 1332 C CA . ASP A 1 170 ? 4.520 8.145 9.245 1.00 94.00 170 ASP A CA 1
ATOM 1333 C C . ASP A 1 170 ? 5.260 8.613 10.502 1.00 94.00 170 ASP A C 1
ATOM 1335 O O . ASP A 1 170 ? 5.155 9.779 10.907 1.00 94.00 170 ASP A O 1
ATOM 1339 N N . ILE A 1 171 ? 5.938 7.679 11.165 1.00 92.75 171 ILE A N 1
ATOM 1340 C CA . ILE A 1 171 ? 6.597 7.889 12.450 1.00 92.75 171 ILE A CA 1
ATOM 1341 C C . ILE A 1 171 ? 7.782 8.850 12.347 1.00 92.75 171 ILE A C 1
ATOM 1343 O O . ILE A 1 171 ? 7.980 9.645 13.264 1.00 92.75 171 ILE A O 1
ATOM 1347 N N . TYR A 1 172 ? 8.517 8.858 11.234 1.00 91.88 172 TYR A N 1
ATOM 1348 C CA . TYR A 1 172 ? 9.638 9.775 11.026 1.00 91.88 172 TYR A CA 1
ATOM 1349 C C . TYR A 1 172 ? 9.128 11.207 10.849 1.00 91.88 172 TYR A C 1
ATOM 1351 O O . TYR A 1 172 ? 9.563 12.128 11.542 1.00 91.88 172 TYR A O 1
ATOM 1359 N N . ASP A 1 173 ? 8.104 11.379 10.013 1.00 90.94 173 ASP A N 1
ATOM 1360 C CA . ASP A 1 173 ? 7.405 12.652 9.835 1.00 90.94 173 ASP A CA 1
ATOM 1361 C C . ASP A 1 173 ? 6.777 13.154 11.145 1.00 90.94 173 ASP A C 1
ATOM 1363 O O . ASP A 1 173 ? 6.710 14.362 11.408 1.00 90.94 173 ASP A O 1
ATOM 1367 N N . PHE A 1 174 ? 6.232 12.239 11.950 1.00 88.69 174 PHE A N 1
ATOM 1368 C CA . PHE A 1 174 ? 5.653 12.557 13.247 1.00 88.69 174 PHE A CA 1
ATOM 1369 C C . PHE A 1 174 ? 6.729 12.997 14.242 1.00 88.69 174 PHE A C 1
ATOM 1371 O O . PHE A 1 174 ? 6.549 14.039 14.876 1.00 88.69 174 PHE A O 1
ATOM 1378 N N . ALA A 1 175 ? 7.837 12.259 14.336 1.00 89.25 175 ALA A N 1
ATOM 1379 C CA . ALA A 1 175 ? 8.968 12.547 15.213 1.00 89.25 175 ALA A CA 1
ATOM 1380 C C . ALA A 1 175 ? 9.570 13.933 14.932 1.00 89.25 175 ALA A C 1
ATOM 1382 O O . ALA A 1 175 ? 9.727 14.720 15.863 1.00 89.25 175 ALA A O 1
ATOM 1383 N N . ASP A 1 176 ? 9.770 14.290 13.659 1.00 88.50 176 ASP A N 1
ATOM 1384 C CA . ASP A 1 176 ? 10.309 15.595 13.239 1.00 88.50 176 ASP A CA 1
ATOM 1385 C C . ASP A 1 176 ? 9.474 16.796 13.719 1.00 88.50 176 ASP A C 1
ATOM 1387 O O . ASP A 1 176 ? 9.978 17.912 13.874 1.00 88.50 176 ASP A O 1
ATOM 1391 N N . ARG A 1 177 ? 8.166 16.594 13.923 1.00 86.50 177 ARG A N 1
ATOM 1392 C CA . ARG A 1 177 ? 7.223 17.651 14.328 1.00 86.50 177 ARG A CA 1
ATOM 1393 C C . ARG A 1 177 ? 6.819 17.573 15.793 1.00 86.50 177 ARG A C 1
ATOM 1395 O O . ARG A 1 177 ? 6.166 18.501 16.287 1.00 86.50 177 ARG A O 1
ATOM 1402 N N . TYR A 1 178 ? 7.117 16.468 16.467 1.00 83.31 178 TYR A N 1
ATOM 1403 C CA . TYR A 1 178 ? 6.737 16.280 17.854 1.00 83.31 178 TYR A CA 1
ATOM 1404 C C . TYR A 1 178 ? 7.640 17.116 18.764 1.00 83.31 178 TYR A C 1
ATOM 1406 O O . TYR A 1 178 ? 8.787 17.415 18.450 1.00 83.31 178 TYR A O 1
ATOM 1414 N N . LYS A 1 179 ? 7.091 17.583 19.889 1.00 83.88 179 LYS A N 1
ATOM 1415 C CA . LYS A 1 179 ? 7.833 18.481 20.794 1.00 83.88 179 LYS A CA 1
ATOM 1416 C C . LYS A 1 179 ? 8.925 17.760 21.578 1.00 83.88 179 LYS A C 1
ATOM 1418 O O . LYS A 1 179 ? 9.868 18.402 22.029 1.00 83.88 179 LYS A O 1
ATOM 1423 N N . GLU A 1 180 ? 8.724 16.472 21.805 1.00 86.50 180 GLU A N 1
ATOM 1424 C CA . GLU A 1 180 ? 9.604 15.601 22.571 1.00 86.50 180 GLU A CA 1
ATOM 1425 C C . GLU A 1 180 ? 10.295 14.639 21.608 1.00 86.50 180 GLU A C 1
ATOM 1427 O O . GLU A 1 180 ? 9.763 14.344 20.537 1.00 86.50 180 GLU A O 1
ATOM 1432 N N . GLU A 1 181 ? 11.479 14.175 21.991 1.00 88.25 181 GLU A N 1
ATOM 1433 C CA . GLU A 1 181 ? 12.227 13.191 21.218 1.00 88.25 181 GLU A CA 1
ATOM 1434 C C . GLU A 1 181 ? 11.439 11.877 21.160 1.00 88.25 181 GLU A C 1
ATOM 1436 O O . GLU A 1 181 ? 10.996 11.359 22.187 1.00 88.25 181 GLU A O 1
ATOM 1441 N N . ILE A 1 182 ? 11.234 11.376 19.945 1.00 90.94 182 ILE A N 1
ATOM 1442 C CA . ILE A 1 182 ? 10.601 10.087 19.684 1.00 90.94 182 ILE A CA 1
ATOM 1443 C C . ILE A 1 182 ? 11.691 9.137 19.210 1.00 90.94 182 ILE A C 1
ATOM 1445 O O . ILE A 1 182 ? 12.377 9.424 18.231 1.00 90.94 182 ILE A O 1
ATOM 1449 N N . ASP A 1 183 ? 11.825 8.009 19.898 1.00 92.12 183 ASP A N 1
ATOM 1450 C CA . ASP A 1 183 ? 12.716 6.933 19.486 1.00 92.12 183 ASP A CA 1
ATOM 1451 C C . ASP A 1 183 ? 12.091 6.159 18.319 1.00 92.12 183 ASP A C 1
ATOM 1453 O O . ASP A 1 183 ? 11.217 5.314 18.507 1.00 92.12 183 ASP A O 1
ATOM 1457 N N . THR A 1 184 ? 12.514 6.479 17.097 1.00 92.31 184 THR A N 1
ATOM 1458 C CA . THR A 1 184 ? 12.039 5.814 15.876 1.00 92.31 184 THR A CA 1
ATOM 1459 C C . THR A 1 184 ? 12.655 4.432 15.660 1.00 92.31 184 THR A C 1
ATOM 1461 O O . THR A 1 184 ? 12.328 3.795 14.666 1.00 92.31 184 THR A O 1
ATOM 1464 N N . ASP A 1 185 ? 13.522 3.974 16.566 1.00 93.25 185 ASP A N 1
ATOM 1465 C CA . ASP A 1 185 ? 14.099 2.629 16.587 1.00 93.25 185 ASP A CA 1
ATOM 1466 C C . ASP A 1 185 ? 13.643 1.843 17.834 1.00 93.25 185 ASP A C 1
ATOM 1468 O O . ASP A 1 185 ? 14.281 0.867 18.229 1.00 93.25 185 ASP A O 1
ATOM 1472 N N . SER A 1 186 ? 12.529 2.249 18.457 1.00 92.38 186 SER A N 1
ATOM 1473 C CA . SER A 1 186 ? 12.022 1.594 19.664 1.00 92.38 186 SER A CA 1
ATOM 1474 C C . SER A 1 186 ? 11.526 0.166 19.401 1.00 92.38 186 SER A C 1
ATOM 1476 O O . SER A 1 186 ? 10.837 -0.109 18.417 1.00 92.38 186 SER A O 1
ATOM 1478 N N . ASP A 1 187 ? 11.821 -0.730 20.339 1.00 92.56 187 ASP A N 1
ATOM 1479 C CA . ASP A 1 187 ? 11.303 -2.101 20.436 1.00 92.56 187 ASP A CA 1
ATOM 1480 C C . ASP A 1 187 ? 10.063 -2.204 21.344 1.00 92.56 187 ASP A C 1
ATOM 1482 O O . ASP A 1 187 ? 9.552 -3.292 21.603 1.00 92.56 187 ASP A O 1
ATOM 1486 N N . THR A 1 188 ? 9.541 -1.066 21.814 1.00 94.19 188 THR A N 1
ATOM 1487 C CA . THR A 1 188 ? 8.325 -0.988 22.631 1.00 94.19 188 THR A CA 1
ATOM 1488 C C . THR A 1 188 ? 7.337 0.033 22.071 1.00 94.19 188 THR A C 1
ATOM 1490 O O . THR A 1 188 ? 7.629 0.777 21.136 1.00 94.19 188 THR A O 1
ATOM 1493 N N . VAL A 1 189 ? 6.127 0.062 22.634 1.00 95.62 189 VAL A N 1
ATOM 1494 C CA . VAL A 1 189 ? 5.055 0.960 22.189 1.00 95.62 189 VAL A CA 1
ATOM 1495 C C . VAL A 1 189 ? 5.441 2.425 22.374 1.00 95.62 189 VAL A C 1
ATOM 1497 O O . VAL A 1 189 ? 5.605 2.919 23.491 1.00 95.62 189 VAL A O 1
ATOM 1500 N N . ILE A 1 190 ? 5.447 3.164 21.267 1.00 95.06 190 ILE A N 1
ATOM 1501 C CA . ILE A 1 190 ? 5.545 4.619 21.268 1.00 95.06 190 ILE A CA 1
ATOM 1502 C C . ILE A 1 190 ? 4.164 5.198 21.612 1.00 95.06 190 ILE A C 1
ATOM 1504 O O . ILE A 1 190 ? 3.298 5.403 20.757 1.00 95.06 190 ILE A O 1
ATOM 1508 N N . GLU A 1 191 ? 3.944 5.481 22.896 1.00 94.56 191 GLU A N 1
ATOM 1509 C CA . GLU A 1 191 ? 2.656 5.933 23.449 1.00 94.56 191 GLU A CA 1
ATOM 1510 C C . GLU A 1 191 ? 1.989 7.110 22.699 1.00 94.56 191 GLU A C 1
ATOM 1512 O O . GLU A 1 191 ? 0.777 7.054 22.452 1.00 94.56 191 GLU A O 1
ATOM 1517 N N . PRO A 1 192 ? 2.712 8.171 22.274 1.00 92.44 192 PRO A N 1
ATOM 1518 C CA . PRO A 1 192 ? 2.124 9.230 21.450 1.00 92.44 192 PRO A CA 1
ATOM 1519 C C . PRO A 1 192 ? 1.485 8.728 20.147 1.00 92.44 192 PRO A C 1
ATOM 1521 O O . PRO A 1 192 ? 0.426 9.225 19.753 1.00 92.44 192 PRO A O 1
ATOM 1524 N N . VAL A 1 193 ? 2.092 7.725 19.510 1.00 95.75 193 VAL A N 1
ATOM 1525 C CA . VAL A 1 193 ? 1.621 7.128 18.253 1.00 95.75 193 VAL A CA 1
ATOM 1526 C C . VAL A 1 193 ? 0.423 6.225 18.509 1.00 95.75 193 VAL A C 1
ATOM 1528 O O . VAL A 1 193 ? -0.612 6.351 17.851 1.00 95.75 193 VAL A O 1
ATOM 1531 N N . MET A 1 194 ? 0.500 5.380 19.539 1.00 95.88 194 MET A N 1
ATOM 1532 C CA . MET A 1 194 ? -0.633 4.556 19.961 1.00 95.88 194 MET A CA 1
ATOM 1533 C C . MET A 1 194 ? -1.862 5.424 20.268 1.00 95.88 194 MET A C 1
ATOM 1535 O O . MET A 1 194 ? -2.981 5.161 19.816 1.00 95.88 194 MET A O 1
ATOM 1539 N N . LYS A 1 195 ? -1.655 6.533 20.984 1.00 94.56 195 LYS A N 1
ATOM 1540 C CA . LYS A 1 195 ? -2.706 7.508 21.285 1.00 94.56 195 LYS A CA 1
ATOM 1541 C C . LYS A 1 195 ? -3.262 8.172 20.026 1.00 94.56 195 LYS A C 1
ATOM 1543 O O . LYS A 1 195 ? -4.464 8.452 19.987 1.00 94.56 195 LYS A O 1
ATOM 1548 N N . PHE A 1 196 ? -2.434 8.433 19.017 1.00 95.25 196 PHE A N 1
ATOM 1549 C CA . PHE A 1 196 ? -2.902 8.943 17.731 1.00 95.25 196 PHE A CA 1
ATOM 1550 C C . PHE A 1 196 ? -3.894 7.964 17.089 1.00 95.25 196 PHE A C 1
ATOM 1552 O O . PHE A 1 196 ? -5.047 8.339 16.865 1.00 95.25 196 PHE A O 1
ATOM 1559 N N . PHE A 1 197 ? -3.514 6.698 16.891 1.00 96.69 197 PHE A N 1
ATOM 1560 C CA . PHE A 1 197 ? -4.391 5.707 16.254 1.00 96.69 197 PHE A CA 1
ATOM 1561 C C . PHE A 1 197 ? -5.642 5.397 17.080 1.00 96.69 197 PHE A C 1
ATOM 1563 O O . PHE A 1 197 ? -6.742 5.265 16.535 1.00 96.69 197 PHE A O 1
ATOM 1570 N N . LYS A 1 198 ? -5.524 5.386 18.412 1.00 95.12 198 LYS A N 1
ATOM 1571 C CA . LYS A 1 198 ? -6.680 5.241 19.302 1.00 95.12 198 LYS A CA 1
ATOM 1572 C C . LYS A 1 198 ? -7.714 6.348 19.088 1.00 95.12 198 LYS A C 1
ATOM 1574 O O . LYS A 1 198 ? -8.907 6.052 19.049 1.00 95.12 198 LYS A O 1
ATOM 1579 N N . ASN A 1 199 ? -7.279 7.592 18.886 1.00 94.12 199 ASN A N 1
ATOM 1580 C CA . ASN A 1 199 ? -8.168 8.743 18.692 1.00 94.12 199 ASN A CA 1
ATOM 1581 C C . ASN A 1 199 ? -8.560 8.994 17.229 1.00 94.12 199 ASN A C 1
ATOM 1583 O O . ASN A 1 199 ? -9.479 9.774 16.976 1.00 94.12 199 ASN A O 1
ATOM 1587 N N . LEU A 1 200 ? -7.892 8.342 16.273 1.00 94.50 200 LEU A N 1
ATOM 1588 C CA . LEU A 1 200 ? -8.191 8.484 14.854 1.00 94.50 200 LEU A CA 1
ATOM 1589 C C . LEU A 1 200 ? -9.623 8.019 14.570 1.00 94.50 200 LEU A C 1
ATOM 1591 O O . LEU A 1 200 ? -9.987 6.876 14.851 1.00 94.50 200 LEU A O 1
ATOM 1595 N N . GLN A 1 201 ? -10.450 8.913 14.036 1.00 94.44 201 GLN A N 1
ATOM 1596 C CA . GLN A 1 201 ? -11.816 8.586 13.636 1.00 94.44 201 GLN A CA 1
ATOM 1597 C C . GLN A 1 201 ? -11.800 8.007 12.222 1.00 94.44 201 GLN A C 1
ATOM 1599 O O . GLN A 1 201 ? -11.147 8.555 11.336 1.00 94.44 201 GLN A O 1
ATOM 1604 N N . VAL A 1 202 ? -12.521 6.903 12.016 1.00 94.12 202 VAL A N 1
ATOM 1605 C CA . VAL A 1 202 ? -12.625 6.246 10.709 1.00 94.12 202 VAL A CA 1
ATOM 1606 C C . VAL A 1 202 ? -14.053 6.430 10.190 1.00 94.12 202 VAL A C 1
ATOM 1608 O O . VAL A 1 202 ? -14.983 5.894 10.795 1.00 94.12 202 VAL A O 1
ATOM 1611 N N . PRO A 1 203 ? -14.262 7.179 9.094 1.00 95.19 203 PRO A N 1
ATOM 1612 C CA . PRO A 1 203 ? -15.598 7.409 8.555 1.00 95.19 203 PRO A CA 1
ATOM 1613 C C . PRO A 1 203 ? -16.282 6.124 8.079 1.00 95.19 203 PRO A C 1
ATOM 1615 O O . PRO A 1 203 ? -15.696 5.334 7.335 1.00 95.19 203 PRO A O 1
ATOM 1618 N N . LYS A 1 204 ? -17.567 5.949 8.413 1.00 94.88 204 LYS A N 1
ATOM 1619 C CA . LYS A 1 204 ? -18.353 4.753 8.052 1.00 94.88 204 LYS A CA 1
ATOM 1620 C C . LYS A 1 204 ? -18.463 4.521 6.547 1.00 94.88 204 LYS A C 1
ATOM 1622 O O . LYS A 1 204 ? -18.529 3.378 6.104 1.00 94.88 204 LYS A O 1
ATOM 1627 N N . ARG A 1 205 ? -18.396 5.584 5.737 1.00 93.88 205 ARG A N 1
ATOM 1628 C CA . ARG A 1 205 ? -18.375 5.490 4.265 1.00 93.88 205 ARG A CA 1
ATOM 1629 C C . ARG A 1 205 ? -17.201 4.678 3.704 1.00 93.88 205 ARG A C 1
ATOM 1631 O O . ARG A 1 205 ? -17.251 4.302 2.538 1.00 93.88 205 ARG A O 1
ATOM 1638 N N . LEU A 1 206 ? -16.145 4.454 4.492 1.00 93.56 206 LEU A N 1
ATOM 1639 C CA . LEU A 1 206 ? -14.975 3.679 4.078 1.00 93.56 206 LEU A CA 1
ATOM 1640 C C . LEU A 1 206 ? -15.149 2.170 4.294 1.00 93.56 206 LEU A C 1
ATOM 1642 O O . LEU A 1 206 ? -14.465 1.383 3.648 1.00 93.56 206 LEU A O 1
ATOM 1646 N N . ALA A 1 207 ? -16.083 1.753 5.148 1.00 95.00 207 ALA A N 1
ATOM 1647 C CA . ALA A 1 207 ? -16.263 0.345 5.489 1.00 95.00 207 ALA A CA 1
ATOM 1648 C C . ALA A 1 207 ? -16.567 -0.578 4.293 1.00 95.00 207 ALA A C 1
ATOM 1650 O O . ALA A 1 207 ? -16.027 -1.681 4.263 1.00 95.00 207 ALA A O 1
ATOM 1651 N N . PRO A 1 208 ? -17.341 -0.162 3.266 1.00 96.25 208 PRO A N 1
ATOM 1652 C CA . PRO A 1 208 ? -17.570 -1.000 2.089 1.00 96.25 208 PRO A CA 1
ATOM 1653 C C . PRO A 1 208 ? -16.316 -1.301 1.254 1.00 96.25 208 PRO A C 1
ATOM 1655 O O . PRO A 1 208 ? -16.382 -2.166 0.389 1.00 96.25 208 PRO A O 1
ATOM 1658 N N . TYR A 1 209 ? -15.200 -0.594 1.455 1.00 89.75 209 TYR A N 1
ATOM 1659 C CA . TYR A 1 209 ? -13.965 -0.835 0.699 1.00 89.75 209 TYR A CA 1
ATOM 1660 C C . TYR A 1 209 ? -13.071 -1.907 1.333 1.00 89.75 209 TYR A C 1
ATOM 1662 O O . TYR A 1 209 ? -12.145 -2.383 0.683 1.00 89.75 209 TYR A O 1
ATOM 1670 N N . VAL A 1 210 ? -13.330 -2.288 2.586 1.00 96.44 210 VAL A N 1
ATOM 1671 C CA . VAL A 1 210 ? -12.569 -3.336 3.270 1.00 96.44 210 VAL A CA 1
ATOM 1672 C C . VAL A 1 210 ? -13.148 -4.688 2.867 1.00 96.44 210 VAL A C 1
ATOM 1674 O O . VAL A 1 210 ? -14.224 -5.067 3.325 1.00 96.44 210 VAL A O 1
ATOM 1677 N N . GLU A 1 211 ? -12.442 -5.401 1.990 1.00 94.56 211 GLU A N 1
ATOM 1678 C CA . GLU A 1 211 ? -12.834 -6.746 1.544 1.00 94.56 211 GLU A CA 1
ATOM 1679 C C . GLU A 1 211 ? -12.015 -7.860 2.197 1.00 94.56 211 GLU A C 1
ATOM 1681 O O . GLU A 1 211 ? -12.535 -8.955 2.423 1.00 94.56 211 GLU A O 1
ATOM 1686 N N . ILE A 1 212 ? -10.743 -7.582 2.485 1.00 95.50 212 ILE A N 1
ATOM 1687 C CA . ILE A 1 212 ? -9.782 -8.538 3.029 1.00 95.50 212 ILE A CA 1
ATOM 1688 C C . ILE A 1 212 ? -9.002 -7.846 4.143 1.00 95.50 212 ILE A C 1
ATOM 1690 O O . ILE A 1 212 ? -8.593 -6.695 3.985 1.00 95.50 212 ILE A O 1
ATOM 1694 N N . ILE A 1 213 ? -8.801 -8.553 5.251 1.00 98.25 213 ILE A N 1
ATOM 1695 C CA . ILE A 1 213 ? -7.865 -8.171 6.309 1.00 98.25 213 ILE A CA 1
ATOM 1696 C C . ILE A 1 213 ? -6.692 -9.145 6.280 1.00 98.25 213 ILE A C 1
ATOM 1698 O O . ILE A 1 213 ? -6.892 -10.356 6.223 1.00 98.25 213 ILE A O 1
ATOM 1702 N N . TYR A 1 214 ? -5.476 -8.614 6.338 1.00 97.56 214 TYR A N 1
ATOM 1703 C CA . TYR A 1 214 ? -4.258 -9.403 6.473 1.00 97.56 214 TYR A CA 1
ATOM 1704 C C . TYR A 1 214 ? -3.388 -8.776 7.563 1.00 97.56 214 TYR A C 1
ATOM 1706 O O . TYR A 1 214 ? -2.794 -7.714 7.375 1.00 97.56 214 TYR A O 1
ATOM 1714 N N . MET A 1 215 ? -3.397 -9.385 8.745 1.00 96.31 215 MET A N 1
ATOM 1715 C CA . MET A 1 215 ? -2.539 -8.991 9.858 1.00 96.31 215 MET A CA 1
ATOM 1716 C C . MET A 1 215 ? -1.173 -9.653 9.686 1.00 96.31 215 MET A C 1
ATOM 1718 O O . MET A 1 215 ? -1.121 -10.867 9.543 1.00 96.31 215 MET A O 1
ATOM 1722 N N . ASP A 1 216 ? -0.100 -8.866 9.713 1.00 93.44 216 ASP A N 1
ATOM 1723 C CA . ASP A 1 216 ? 1.284 -9.326 9.573 1.00 93.44 216 ASP A CA 1
ATOM 1724 C C . ASP A 1 216 ? 2.218 -8.461 10.418 1.00 93.44 216 ASP A C 1
ATOM 1726 O O . ASP A 1 216 ? 1.966 -7.263 10.576 1.00 93.44 216 ASP A O 1
ATOM 1730 N N . GLY A 1 217 ? 3.298 -9.058 10.930 1.00 91.06 217 GLY A N 1
ATOM 1731 C CA . GLY A 1 217 ? 4.323 -8.372 11.721 1.00 91.06 217 GLY A CA 1
ATOM 1732 C C . GLY A 1 217 ? 4.901 -7.132 11.034 1.00 91.06 217 GLY A C 1
ATOM 1733 O O . GLY A 1 217 ? 5.135 -6.116 11.679 1.00 91.06 217 GLY A O 1
ATOM 1734 N N . GLY A 1 218 ? 5.058 -7.190 9.710 1.00 92.75 218 GLY A N 1
ATOM 1735 C CA . GLY A 1 218 ? 5.610 -6.115 8.893 1.00 92.75 218 GLY A CA 1
ATOM 1736 C C . GLY A 1 218 ? 4.605 -5.054 8.439 1.00 92.75 218 GLY A C 1
ATOM 1737 O O . GLY A 1 218 ? 4.972 -4.204 7.628 1.00 92.75 218 GLY A O 1
ATOM 1738 N N . ASN A 1 219 ? 3.352 -5.086 8.906 1.00 96.19 219 ASN A N 1
ATOM 1739 C CA . ASN A 1 219 ? 2.357 -4.079 8.534 1.00 96.19 219 ASN A CA 1
ATOM 1740 C C . ASN A 1 219 ? 2.750 -2.682 9.037 1.00 96.19 219 ASN A C 1
ATOM 1742 O O . ASN A 1 219 ? 3.088 -2.497 10.210 1.00 96.19 219 ASN A O 1
ATOM 1746 N N . ASP A 1 220 ? 2.604 -1.674 8.171 1.00 98.12 220 ASP A N 1
ATOM 1747 C CA . ASP A 1 220 ? 3.002 -0.289 8.446 1.00 98.12 220 ASP A CA 1
ATOM 1748 C C . ASP A 1 220 ? 2.397 0.250 9.747 1.00 98.12 220 ASP A C 1
ATOM 1750 O O . ASP A 1 220 ? 3.074 0.929 10.517 1.00 98.12 220 ASP A O 1
ATOM 1754 N N . VAL A 1 221 ? 1.125 -0.051 10.036 1.00 98.00 221 VAL A N 1
ATOM 1755 C CA . VAL A 1 221 ? 0.470 0.429 11.260 1.00 98.00 221 VAL A CA 1
ATOM 1756 C C . VAL A 1 221 ? 1.189 -0.045 12.528 1.00 98.00 221 VAL A C 1
ATOM 1758 O O . VAL A 1 221 ? 1.298 0.733 13.474 1.00 98.00 221 VAL A O 1
ATOM 1761 N N . TYR A 1 222 ? 1.710 -1.275 12.547 1.00 97.31 222 TYR A N 1
ATOM 1762 C CA . TYR A 1 222 ? 2.434 -1.822 13.695 1.00 97.31 222 TYR A CA 1
ATOM 1763 C C . TYR A 1 222 ? 3.855 -1.268 13.749 1.00 97.31 222 TYR A C 1
ATOM 1765 O O . TYR A 1 222 ? 4.267 -0.803 14.809 1.00 97.31 222 TYR A O 1
ATOM 1773 N N . MET A 1 223 ? 4.535 -1.177 12.601 1.00 96.25 223 MET A N 1
ATOM 1774 C CA . MET A 1 223 ? 5.878 -0.588 12.487 1.00 96.25 223 MET A CA 1
ATOM 1775 C C . MET A 1 223 ? 5.914 0.901 12.863 1.00 96.25 223 MET A C 1
ATOM 1777 O O . MET A 1 223 ? 6.934 1.416 13.302 1.00 96.25 223 MET A O 1
ATOM 1781 N N . ASN A 1 224 ? 4.799 1.621 12.746 1.00 97.31 224 ASN A N 1
ATOM 1782 C CA . ASN A 1 224 ? 4.709 2.990 13.255 1.00 97.31 224 ASN A CA 1
ATOM 1783 C C . ASN A 1 224 ? 4.576 3.050 14.789 1.00 97.31 224 ASN A C 1
ATOM 1785 O O . ASN A 1 224 ? 4.990 4.033 15.400 1.00 97.31 224 ASN A O 1
ATOM 1789 N N . ILE A 1 225 ? 3.965 2.037 15.412 1.00 97.50 225 ILE A N 1
ATOM 1790 C CA . ILE A 1 225 ? 3.716 1.985 16.863 1.00 97.50 225 ILE A CA 1
ATOM 1791 C C . ILE A 1 225 ? 4.927 1.411 17.608 1.00 97.50 225 ILE A C 1
ATOM 1793 O O . ILE A 1 225 ? 5.271 1.928 18.669 1.00 97.50 225 ILE A O 1
ATOM 1797 N N . ILE A 1 226 ? 5.534 0.355 17.065 1.00 96.88 226 ILE A N 1
ATOM 1798 C CA . ILE A 1 226 ? 6.726 -0.327 17.576 1.00 96.88 226 ILE A CA 1
ATOM 1799 C C . ILE A 1 226 ? 7.672 -0.560 16.375 1.00 96.88 226 ILE A C 1
ATOM 1801 O O . ILE A 1 226 ? 7.551 -1.576 15.687 1.00 96.88 226 ILE A O 1
ATOM 1805 N N . PRO A 1 227 ? 8.589 0.374 16.068 1.00 95.38 227 PRO A N 1
ATOM 1806 C CA . PRO A 1 227 ? 9.448 0.298 14.880 1.00 95.38 227 PRO A CA 1
ATOM 1807 C C . PRO A 1 227 ? 10.344 -0.933 14.757 1.00 95.38 227 PRO A C 1
ATOM 1809 O O . PRO A 1 227 ? 10.689 -1.313 13.642 1.00 95.38 227 PRO A O 1
ATOM 1812 N N . GLN A 1 228 ? 10.731 -1.555 15.870 1.00 94.31 228 GLN A N 1
ATOM 1813 C CA . GLN A 1 228 ? 11.542 -2.778 15.881 1.00 94.31 228 GLN A CA 1
ATOM 1814 C C . GLN A 1 228 ? 10.741 -4.013 16.313 1.00 94.31 228 GLN A C 1
ATOM 1816 O O . GLN A 1 228 ? 11.318 -4.965 16.835 1.00 94.31 228 GLN A O 1
ATOM 1821 N N . TRP A 1 229 ? 9.415 -4.012 16.134 1.00 94.44 229 TRP A N 1
ATOM 1822 C CA . TRP A 1 229 ? 8.597 -5.166 16.505 1.00 94.44 229 TRP A CA 1
ATOM 1823 C C . TRP A 1 229 ? 8.965 -6.398 15.681 1.00 94.44 229 TRP A C 1
ATOM 1825 O O . TRP A 1 229 ? 8.972 -6.359 14.451 1.00 94.44 229 TRP A O 1
ATOM 1835 N N . ASP A 1 230 ? 9.248 -7.499 16.368 1.00 84.94 230 ASP A N 1
ATOM 1836 C CA . ASP A 1 230 ? 9.613 -8.776 15.753 1.00 84.94 230 ASP A CA 1
ATOM 1837 C C . ASP A 1 230 ? 8.406 -9.689 15.482 1.00 84.94 230 ASP A C 1
ATOM 1839 O O . ASP A 1 230 ? 8.541 -10.691 14.780 1.00 84.94 230 ASP A O 1
ATOM 1843 N N . GLY A 1 231 ? 7.220 -9.331 15.987 1.00 85.12 231 GLY A N 1
ATOM 1844 C CA . GLY A 1 231 ? 5.993 -10.104 15.811 1.00 85.12 231 GLY A CA 1
ATOM 1845 C C . GLY A 1 231 ? 5.752 -11.196 16.860 1.00 85.12 231 GLY A C 1
ATOM 1846 O O . GLY A 1 231 ? 4.734 -11.881 16.773 1.00 85.12 231 GLY A O 1
ATOM 1847 N N . GLU A 1 232 ? 6.648 -11.398 17.835 1.00 80.75 232 GLU A N 1
ATOM 1848 C CA . GLU 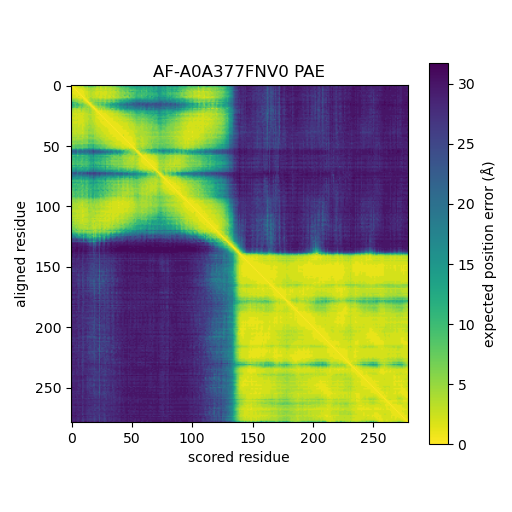A 1 232 ? 6.657 -12.625 18.655 1.00 80.75 232 GLU A CA 1
ATOM 1849 C C . GLU A 1 232 ? 5.903 -12.525 19.995 1.00 80.75 232 GLU A C 1
ATOM 1851 O O . GLU A 1 232 ? 5.605 -13.545 20.621 1.00 80.75 232 GLU A O 1
ATOM 1856 N N . ASP A 1 233 ? 5.572 -11.319 20.460 1.00 86.44 233 ASP A N 1
ATOM 1857 C CA . ASP A 1 233 ? 5.071 -11.080 21.824 1.00 86.44 233 ASP A CA 1
ATOM 1858 C C . ASP A 1 233 ? 3.535 -10.999 21.958 1.00 86.44 233 ASP A C 1
ATOM 1860 O O . ASP A 1 233 ? 3.015 -10.813 23.062 1.00 86.44 233 ASP A O 1
ATOM 1864 N N . GLY A 1 234 ? 2.798 -11.144 20.851 1.00 90.56 234 GLY A N 1
ATOM 1865 C CA . GLY A 1 234 ? 1.332 -11.079 20.819 1.00 90.56 234 GLY A CA 1
ATOM 1866 C C . GLY A 1 234 ? 0.748 -9.683 21.075 1.00 90.56 234 GLY A C 1
ATOM 1867 O O . GLY A 1 234 ? -0.461 -9.559 21.288 1.00 90.56 234 GLY A O 1
ATOM 1868 N N . SER A 1 235 ? 1.564 -8.618 21.041 1.00 93.19 235 SER A N 1
ATOM 1869 C CA . SER A 1 235 ? 1.138 -7.231 21.302 1.00 93.19 235 SER A CA 1
ATOM 1870 C C . SER A 1 235 ? -0.080 -6.798 20.475 1.00 93.19 235 SER A C 1
ATOM 1872 O O . SER A 1 235 ? -0.955 -6.076 20.963 1.00 93.19 235 SER A O 1
ATOM 1874 N N . PHE A 1 236 ? -0.177 -7.282 19.235 1.00 96.50 236 PHE A N 1
ATOM 1875 C CA . PHE A 1 236 ? -1.254 -6.943 18.304 1.00 96.50 236 PHE A CA 1
ATOM 1876 C C . PHE A 1 236 ? -2.253 -8.081 18.061 1.00 96.50 236 PHE A C 1
ATOM 1878 O O . PHE A 1 236 ? -3.043 -8.005 17.119 1.00 96.50 236 PHE A O 1
ATOM 1885 N N . ASP A 1 237 ? -2.283 -9.101 18.923 1.00 96.69 237 ASP A N 1
ATOM 1886 C CA . ASP A 1 237 ? -3.219 -10.219 18.799 1.00 96.69 237 ASP A CA 1
ATOM 1887 C C . ASP A 1 237 ? -4.684 -9.764 18.828 1.00 96.69 237 ASP A C 1
ATOM 1889 O O . ASP A 1 237 ? -5.139 -9.039 19.723 1.00 96.69 237 ASP A O 1
ATOM 1893 N N . LEU A 1 238 ? -5.470 -10.262 17.879 1.00 96.88 238 LEU A N 1
ATOM 1894 C CA . LEU A 1 238 ? -6.917 -10.134 17.865 1.00 96.88 238 LEU A CA 1
ATOM 1895 C C . LEU A 1 238 ? -7.542 -11.326 18.599 1.00 96.88 238 LEU A C 1
ATOM 1897 O O . LEU A 1 238 ? -7.915 -12.333 18.001 1.00 96.88 238 LEU A O 1
ATOM 1901 N N . ASN A 1 239 ? -7.652 -11.206 19.922 1.00 95.38 239 ASN A N 1
ATOM 1902 C CA . ASN A 1 239 ? -8.205 -12.252 20.796 1.00 95.38 239 ASN A CA 1
ATOM 1903 C C . ASN A 1 239 ? -9.689 -12.064 21.146 1.00 95.38 239 ASN A C 1
ATOM 1905 O O . ASN A 1 239 ? -10.316 -12.959 21.719 1.00 95.38 239 ASN A O 1
ATOM 1909 N N . GLU A 1 240 ? -10.255 -10.899 20.828 1.00 92.94 240 GLU A N 1
ATOM 1910 C CA . GLU A 1 240 ? -11.657 -10.565 21.080 1.00 92.94 240 GLU A CA 1
ATOM 1911 C C . GLU A 1 240 ? -12.202 -9.710 19.941 1.00 92.94 240 GLU A C 1
ATOM 1913 O O . GLU A 1 240 ? -11.569 -8.743 19.533 1.00 92.94 240 GLU A O 1
ATOM 1918 N N . ILE A 1 241 ? -13.382 -10.049 19.437 1.00 95.12 241 ILE A N 1
ATOM 1919 C CA . ILE A 1 241 ? -14.079 -9.281 18.406 1.00 95.12 241 ILE A CA 1
ATOM 1920 C C . ILE A 1 241 ? -15.579 -9.480 18.591 1.00 95.12 241 ILE A C 1
ATOM 1922 O O . ILE A 1 241 ? -16.016 -10.566 18.984 1.00 95.12 241 ILE A O 1
ATOM 1926 N N . THR A 1 242 ? -16.378 -8.447 18.335 1.00 90.69 242 THR A N 1
ATOM 1927 C CA . THR A 1 242 ? -17.839 -8.567 18.391 1.00 90.69 242 THR A CA 1
ATOM 1928 C C . THR A 1 242 ? -18.453 -8.703 17.000 1.00 90.69 242 THR A C 1
ATOM 1930 O O . THR A 1 242 ? -17.947 -8.179 16.007 1.00 90.69 242 THR A O 1
ATOM 1933 N N . LEU A 1 243 ? -19.610 -9.368 16.919 1.00 90.81 243 LEU A N 1
ATOM 1934 C CA . LEU A 1 243 ? -20.373 -9.451 15.671 1.00 90.81 243 LEU A CA 1
ATOM 1935 C C . LEU 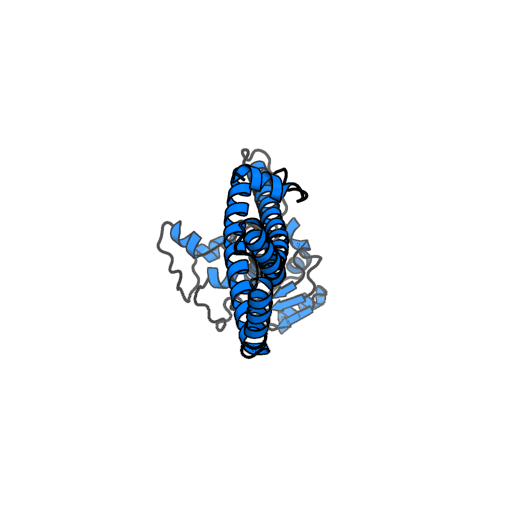A 1 243 ? -20.789 -8.057 15.170 1.00 90.81 243 LEU A C 1
ATOM 1937 O O . LEU A 1 243 ? -20.779 -7.804 13.968 1.00 90.81 243 LEU A O 1
ATOM 1941 N N . THR A 1 244 ? -21.118 -7.146 16.090 1.00 91.62 244 THR A N 1
ATOM 1942 C CA . THR A 1 244 ? -21.475 -5.758 15.771 1.00 91.62 244 THR A CA 1
ATOM 1943 C C . THR A 1 244 ? -20.323 -5.029 15.089 1.00 91.62 244 THR A C 1
ATOM 1945 O O . THR A 1 244 ? -20.559 -4.305 14.123 1.00 91.62 244 THR A O 1
ATOM 1948 N N . GLU A 1 245 ? -19.084 -5.237 15.547 1.00 96.25 245 GLU A N 1
ATOM 1949 C CA . GLU A 1 245 ? -17.908 -4.641 14.916 1.00 96.25 245 GLU A CA 1
ATOM 1950 C C . GLU A 1 245 ? -17.729 -5.128 13.476 1.00 96.25 245 GLU A C 1
ATOM 1952 O O . GLU A 1 245 ? -17.575 -4.296 12.580 1.00 96.25 245 GLU A O 1
ATOM 1957 N N . LEU A 1 246 ? -17.826 -6.443 13.242 1.00 93.94 246 LEU A N 1
ATOM 1958 C CA . LEU A 1 246 ? -17.688 -7.048 11.910 1.00 93.94 246 LEU A CA 1
ATOM 1959 C C . LEU A 1 246 ? -18.797 -6.608 10.946 1.00 93.94 246 LEU A C 1
ATOM 1961 O O . LEU A 1 246 ? -18.529 -6.292 9.789 1.00 93.94 246 LEU A O 1
ATOM 1965 N N . GLN A 1 247 ? -20.041 -6.516 11.424 1.00 92.50 247 GLN A N 1
ATOM 1966 C CA . GLN A 1 247 ? -21.200 -6.135 10.606 1.00 92.50 247 GLN A CA 1
ATOM 1967 C C . GLN A 1 247 ? -21.149 -4.695 10.080 1.00 92.50 247 GLN A C 1
ATOM 1969 O O . GLN A 1 247 ? -21.916 -4.340 9.182 1.00 92.50 247 GLN A O 1
ATOM 1974 N N . GLN A 1 248 ? -20.243 -3.859 10.592 1.00 96.81 248 GLN A N 1
ATOM 1975 C CA . GLN A 1 248 ? -19.996 -2.544 10.005 1.00 96.81 248 GLN A CA 1
ATOM 1976 C C . GLN A 1 248 ? -19.360 -2.621 8.608 1.00 96.81 248 GLN A C 1
ATOM 1978 O O . GLN A 1 248 ? -19.466 -1.645 7.866 1.00 96.81 248 GLN A O 1
ATOM 1983 N N . PHE A 1 249 ? -18.743 -3.752 8.241 1.00 97.69 249 PHE A N 1
ATOM 1984 C CA . PHE A 1 249 ? -18.000 -3.956 6.995 1.00 97.69 249 PHE A CA 1
ATOM 1985 C C . PHE A 1 249 ? -18.758 -4.911 6.061 1.00 97.69 249 PHE A C 1
ATOM 1987 O O . PHE A 1 249 ? -18.490 -6.110 6.040 1.00 97.69 249 PHE A O 1
ATOM 1994 N N . PRO A 1 250 ? -19.709 -4.407 5.253 1.00 92.88 250 PRO A N 1
ATOM 1995 C CA . PRO A 1 250 ? -20.630 -5.254 4.488 1.00 92.88 250 PRO A CA 1
ATOM 1996 C C . PRO A 1 250 ? -19.962 -6.092 3.388 1.00 92.88 250 PRO A C 1
ATOM 1998 O O . PRO A 1 250 ? -20.578 -7.027 2.887 1.00 92.88 250 PRO A O 1
ATOM 2001 N N . ASN A 1 251 ? -18.734 -5.742 2.993 1.00 94.75 251 ASN A N 1
ATOM 2002 C CA . ASN A 1 251 ? -17.996 -6.404 1.919 1.00 94.75 251 ASN A CA 1
ATOM 2003 C C . ASN A 1 251 ? -16.783 -7.203 2.417 1.00 94.75 251 ASN A C 1
ATOM 2005 O O . ASN A 1 251 ? -16.081 -7.773 1.582 1.00 94.75 251 ASN A O 1
ATOM 2009 N N . LEU A 1 252 ? -16.545 -7.260 3.733 1.00 97.75 252 LEU A N 1
ATOM 2010 C CA . LEU A 1 252 ? -15.465 -8.056 4.310 1.00 97.75 252 LEU A CA 1
ATOM 2011 C C . LEU A 1 252 ? -15.779 -9.540 4.096 1.00 97.75 252 LEU A C 1
ATOM 2013 O O . LEU A 1 252 ? -16.851 -10.010 4.468 1.00 97.75 252 LEU A O 1
ATOM 2017 N N . LYS A 1 253 ? -14.862 -10.259 3.450 1.00 94.94 253 LYS A N 1
ATOM 2018 C CA . LYS A 1 253 ? -15.033 -11.669 3.062 1.00 94.94 253 LYS A CA 1
ATOM 2019 C C . LYS A 1 253 ? -13.998 -12.569 3.704 1.00 94.94 253 LYS A C 1
ATOM 2021 O O . LYS A 1 253 ? -14.328 -13.700 4.051 1.00 94.94 253 LYS A O 1
ATOM 2026 N N . GLU A 1 254 ? -12.769 -12.081 3.844 1.00 97.69 254 GLU A N 1
ATOM 2027 C CA . GLU A 1 254 ? -11.640 -12.874 4.324 1.00 97.69 254 GLU A CA 1
ATOM 2028 C C . GLU A 1 254 ? -10.810 -12.084 5.340 1.00 97.69 254 GLU A C 1
ATOM 2030 O O . GLU A 1 254 ? -10.646 -10.869 5.216 1.00 97.69 254 GLU A O 1
ATOM 2035 N N . ALA A 1 255 ? -10.295 -12.774 6.354 1.00 97.94 255 ALA A N 1
ATOM 2036 C CA . ALA A 1 255 ? -9.416 -12.200 7.359 1.00 97.94 255 ALA A CA 1
ATOM 2037 C C . ALA A 1 255 ? -8.336 -13.212 7.769 1.00 97.94 255 ALA A C 1
ATOM 2039 O O . ALA A 1 255 ? -8.645 -14.219 8.403 1.00 97.94 255 ALA A O 1
ATOM 2040 N N . THR A 1 256 ? -7.076 -12.932 7.443 1.00 97.81 256 THR A N 1
ATOM 2041 C CA . THR A 1 256 ? -5.922 -13.586 8.073 1.00 97.81 256 THR A CA 1
ATOM 2042 C C . THR A 1 256 ? -5.538 -12.768 9.299 1.00 97.81 256 THR A C 1
ATOM 2044 O O . THR A 1 256 ? -5.237 -11.578 9.171 1.00 97.81 256 THR A O 1
ATOM 2047 N N . ILE A 1 257 ? -5.606 -13.370 10.487 1.00 96.62 257 ILE A N 1
ATOM 2048 C CA . ILE A 1 257 ? -5.462 -12.659 11.764 1.00 96.62 257 ILE A CA 1
ATOM 2049 C C . ILE A 1 257 ? -4.356 -13.256 12.633 1.00 96.62 257 ILE A C 1
ATOM 2051 O O . ILE A 1 257 ? -4.184 -14.471 12.683 1.00 96.62 257 ILE A O 1
ATOM 2055 N N . MET A 1 258 ? -3.653 -12.396 13.371 1.00 95.31 258 MET A N 1
ATOM 2056 C CA . MET A 1 258 ? -2.769 -12.802 14.469 1.00 95.31 258 MET A CA 1
ATOM 2057 C C . MET A 1 258 ? -3.619 -12.980 15.726 1.00 95.31 258 MET A C 1
ATOM 2059 O O . MET A 1 258 ? -4.389 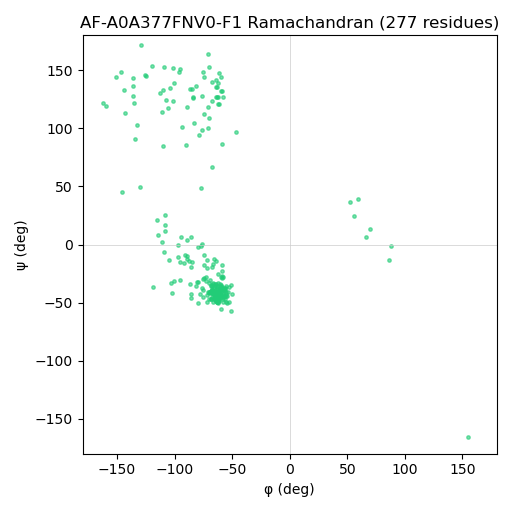-12.080 16.069 1.00 95.31 258 MET A O 1
ATOM 2063 N N . SER A 1 259 ? -3.556 -14.139 16.380 1.00 95.38 259 SER A N 1
ATOM 2064 C CA . SER A 1 259 ? -4.375 -14.422 17.562 1.00 95.38 259 SER A CA 1
ATOM 2065 C C . SER A 1 259 ? -3.827 -15.602 18.363 1.00 95.38 259 SER A C 1
ATOM 2067 O O . SER A 1 259 ? -3.782 -16.728 17.869 1.00 95.38 259 SER A O 1
ATOM 2069 N N . SER A 1 260 ? -3.505 -15.388 19.637 1.00 94.56 260 SER A N 1
ATOM 2070 C CA . SER A 1 260 ? -3.238 -16.466 20.602 1.00 94.56 260 SER A CA 1
ATOM 2071 C C . SER A 1 260 ? -4.505 -17.194 21.075 1.00 94.56 260 SER A C 1
ATOM 2073 O O . SER A 1 260 ? -4.408 -18.229 21.736 1.00 94.56 260 SER A O 1
ATOM 2075 N N . ASN A 1 261 ? -5.698 -16.696 20.732 1.00 93.25 261 ASN A N 1
ATOM 2076 C CA . ASN A 1 261 ? -6.988 -17.314 21.043 1.00 93.25 261 ASN A CA 1
ATOM 2077 C C . ASN A 1 261 ? -7.890 -17.411 19.801 1.00 93.25 261 ASN A C 1
ATOM 2079 O O . ASN A 1 261 ? -9.061 -17.016 19.823 1.00 93.25 261 ASN A O 1
ATOM 2083 N N . PHE A 1 262 ? -7.324 -17.936 18.711 1.00 95.62 262 PHE A N 1
ATOM 2084 C CA . PHE A 1 262 ? -7.982 -17.996 17.407 1.00 95.62 262 PHE A CA 1
ATOM 2085 C C . PHE A 1 262 ? -9.344 -18.698 17.448 1.00 95.62 262 PHE A C 1
ATOM 2087 O O . PHE A 1 262 ? -10.306 -18.182 16.886 1.00 95.62 262 PHE A O 1
ATOM 2094 N N . ASP A 1 263 ? -9.459 -19.821 18.163 1.00 92.38 263 ASP A N 1
ATOM 2095 C CA . ASP A 1 263 ? -10.705 -20.595 18.245 1.00 92.38 263 ASP A CA 1
ATOM 2096 C C . ASP A 1 263 ? -11.890 -19.737 18.722 1.00 92.38 263 ASP A C 1
ATOM 2098 O O . ASP A 1 263 ? -12.977 -19.804 18.153 1.00 92.38 263 ASP A O 1
ATOM 2102 N N . LYS A 1 264 ? -11.672 -18.862 19.716 1.00 89.81 264 LYS A N 1
ATOM 2103 C CA . LYS A 1 264 ? -12.718 -17.982 20.262 1.00 89.81 264 LYS A CA 1
ATOM 2104 C C . LYS A 1 264 ? -13.179 -16.932 19.250 1.00 89.81 264 LYS A C 1
ATOM 2106 O O . LYS A 1 264 ? -14.367 -16.622 19.189 1.00 89.81 264 LYS A O 1
ATOM 2111 N N . VAL A 1 265 ? -12.252 -16.331 18.505 1.00 93.44 265 VAL A N 1
ATOM 2112 C CA . VAL A 1 265 ? -12.591 -15.265 17.547 1.00 93.44 265 VAL A CA 1
ATOM 2113 C C . VAL A 1 265 ? -13.137 -15.826 16.242 1.00 93.44 265 VAL A C 1
ATOM 2115 O O . VAL A 1 265 ? -14.027 -15.217 15.647 1.00 93.44 265 VAL A O 1
ATOM 2118 N N . LYS A 1 266 ? -12.669 -17.007 15.831 1.00 94.00 266 LYS A N 1
ATOM 2119 C CA . LYS A 1 266 ? -13.093 -17.686 14.609 1.00 94.00 266 LYS A CA 1
ATOM 2120 C C . LYS A 1 266 ? -14.606 -17.889 14.564 1.00 94.00 266 LYS A C 1
ATOM 2122 O O . LYS A 1 266 ? -15.217 -17.563 13.550 1.00 94.00 266 LYS A O 1
ATOM 2127 N N . ASP A 1 267 ? -15.216 -18.318 15.668 1.00 91.19 267 ASP A N 1
ATOM 2128 C CA . ASP A 1 267 ? -16.671 -18.500 15.768 1.00 91.19 267 ASP A CA 1
ATOM 2129 C C . ASP A 1 267 ? -17.445 -17.211 15.426 1.00 91.19 267 ASP A C 1
ATOM 2131 O O . ASP A 1 267 ? -18.486 -17.249 14.770 1.00 91.19 267 ASP A O 1
ATOM 2135 N N . VAL A 1 268 ? -16.928 -16.043 15.825 1.00 93.38 268 VAL A N 1
ATOM 2136 C CA . VAL A 1 268 ? -17.570 -14.745 15.554 1.00 93.38 268 VAL A CA 1
ATOM 2137 C C . VAL A 1 268 ? -17.470 -14.377 14.070 1.00 93.38 268 VAL A C 1
ATOM 2139 O O . VAL A 1 268 ? -18.450 -13.902 13.490 1.00 93.38 268 VAL A O 1
ATOM 2142 N N . PHE A 1 269 ? -16.320 -14.634 13.438 1.00 95.25 269 PHE A N 1
ATOM 2143 C CA . PHE A 1 269 ? -16.136 -14.450 11.994 1.00 95.25 269 PHE A CA 1
ATOM 2144 C C . PHE A 1 269 ? -17.010 -15.412 11.176 1.00 95.25 269 PHE A C 1
ATOM 2146 O O . PHE A 1 269 ? -17.648 -14.983 10.213 1.00 95.25 269 PHE A O 1
ATOM 2153 N N . GLU A 1 270 ? -17.116 -16.679 11.590 1.00 92.00 270 GLU A N 1
ATOM 2154 C CA . GLU A 1 270 ? -17.985 -17.670 10.945 1.00 92.00 270 GLU A CA 1
ATOM 2155 C C . GLU A 1 270 ? -19.462 -17.241 11.002 1.00 92.00 270 GLU A C 1
ATOM 2157 O O . GLU A 1 270 ? -20.153 -17.276 9.982 1.00 92.00 270 GLU A O 1
ATOM 2162 N N . VAL A 1 271 ? -19.942 -16.741 12.151 1.00 92.44 271 VAL A N 1
ATOM 2163 C CA . VAL A 1 271 ? -21.305 -16.185 12.290 1.00 92.44 271 VAL A CA 1
ATOM 2164 C C . VAL A 1 271 ? -21.523 -14.957 11.397 1.00 92.44 271 VAL A C 1
ATOM 2166 O O . VAL A 1 271 ? -22.625 -14.756 10.882 1.00 92.44 271 VAL A O 1
ATOM 2169 N N . ALA A 1 272 ? -20.485 -14.148 11.177 1.00 92.44 272 ALA A N 1
ATOM 2170 C CA . ALA A 1 272 ? -20.516 -13.016 10.251 1.00 92.44 272 ALA A CA 1
ATOM 2171 C C . ALA A 1 272 ? -20.396 -13.426 8.768 1.00 92.44 272 ALA A C 1
ATOM 2173 O O . ALA A 1 272 ? -20.465 -12.559 7.898 1.00 92.44 272 ALA A O 1
ATOM 2174 N N . ASN A 1 273 ? -20.252 -14.725 8.469 1.00 93.94 273 ASN A N 1
ATOM 2175 C CA . ASN A 1 273 ? -20.006 -15.268 7.132 1.00 93.94 273 ASN A CA 1
ATOM 2176 C C . ASN A 1 273 ? -18.711 -14.726 6.489 1.00 93.94 273 ASN A C 1
ATOM 2178 O O . ASN A 1 273 ? -18.661 -14.455 5.288 1.00 93.94 273 ASN A O 1
ATOM 2182 N N . ILE A 1 274 ? -17.667 -14.573 7.307 1.00 96.62 274 ILE A N 1
ATOM 2183 C CA . ILE A 1 274 ? -16.324 -14.142 6.910 1.00 96.62 274 ILE A CA 1
ATOM 2184 C C . ILE A 1 274 ? -15.372 -15.322 7.116 1.00 96.62 274 ILE A C 1
ATOM 2186 O O . ILE A 1 274 ? -15.350 -15.944 8.177 1.00 96.62 274 ILE A O 1
ATOM 2190 N N . LYS A 1 275 ? -14.564 -15.637 6.105 1.00 97.62 275 LYS A N 1
ATOM 2191 C CA . LYS A 1 275 ? -13.541 -16.680 6.194 1.00 97.62 275 LYS A CA 1
ATOM 2192 C C . LYS A 1 275 ? -12.368 -16.166 7.033 1.00 97.62 275 LYS A C 1
ATOM 2194 O O . LYS A 1 275 ? -11.662 -15.263 6.592 1.00 97.62 275 LYS A O 1
ATOM 2199 N N . ALA A 1 276 ? -12.153 -16.742 8.212 1.00 96.88 276 ALA A N 1
ATOM 2200 C CA . ALA A 1 276 ? -11.015 -16.411 9.066 1.00 96.88 276 ALA A CA 1
ATOM 2201 C C . ALA A 1 276 ? -9.929 -17.494 9.009 1.00 96.88 276 ALA A C 1
ATOM 2203 O O . ALA A 1 276 ? -10.228 -18.686 9.117 1.00 96.88 276 ALA A O 1
ATOM 2204 N N . GLU A 1 277 ? -8.676 -17.067 8.880 1.00 97.12 277 GLU A N 1
ATOM 2205 C CA . GLU A 1 277 ? -7.475 -17.902 8.949 1.00 97.12 277 GLU A CA 1
ATOM 2206 C C . GLU A 1 277 ? -6.516 -17.332 10.002 1.00 97.12 277 GLU A C 1
ATOM 2208 O O . GLU A 1 277 ? -6.450 -16.119 10.199 1.00 97.12 277 GLU A O 1
ATOM 2213 N N . LEU A 1 278 ? -5.798 -18.212 10.696 1.00 95.69 278 LEU A N 1
ATOM 2214 C CA . LEU A 1 278 ? -4.717 -17.825 11.599 1.00 95.69 278 LEU A CA 1
ATOM 2215 C C . LEU A 1 278 ? -3.454 -17.571 10.766 1.00 95.69 278 LEU A C 1
ATOM 2217 O O . LEU A 1 278 ? -3.188 -18.360 9.855 1.00 95.69 278 LEU A O 1
ATOM 2221 N N . LEU A 1 279 ? -2.729 -16.486 11.063 1.00 88.38 279 LEU A N 1
ATOM 2222 C CA . LEU A 1 279 ? -1.425 -16.190 10.456 1.00 88.38 279 LEU A CA 1
ATOM 2223 C C . LEU A 1 279 ? -0.387 -17.280 10.775 1.00 88.38 279 LEU A C 1
ATOM 2225 O O . LEU A 1 279 ? -0.340 -17.726 11.945 1.00 88.38 279 LEU A O 1
#

Mean predicted aligned error: 16.8 Å

Radius of gyration: 29.58 Å; Cα contacts (8 Å, |Δi|>4): 290; chains: 1; bounding box: 57×48×81 Å

Sequence (279 aa):
MTKEERAKKWFSNIPDAESIHLEMKMEICSKIAKKMMIIISGVFVLELVFLLMLGGGDILTKTADFMNNISEGSHTRNHYLGVALVGSFVCLPAIIIPVIVASIYKNKSLKSEASKLVISMKNSDIKELHLTPISEKSTEDMLHFDNLNFKLAIIQVLMYDLKLLNPEFDIYDFADRYKEEIDTDSDTVIEPVMKFFKNLQVPKRLAPYVEIIYMDGGNDVYMNIIPQWDGEDGSFDLNEITLTELQQFPNLKEATIMSSNFDKVKDVFEVANIKAELL

Nearest PDB structures (foldseek):
  3lk7-assembly1_A  TM=5.407E-01  e=1.261E+00  Streptococcus agalactiae serogroup V

Foldseek 3Di:
DDLQVQLCVLCVPAPPLPPPDSVVSSVLSVVLVVVLVVQLVVLLVVVVVCVCVVCVCVVVVVLVVVLVVQLPDDPDPVSVVVSVVVNCVVCVVSNVVSVVVSVVSSNVSCNVVSVVVSVVVVVVVVVVVVPDDPPDPPPQDWADDPDLLVLLQVCLCCCPVVVNQDDHDDLVVVQVPDPDHDDLQAQAFPVVLSVVSVPDTHGLVCLQVAAEGEDDQPGRSNCSGGVNHPPDPCPSAPQDDALVNLVSRVNHAEYAGAHPNCVNVCVSCVVNNHHYHYD

Solvent-accessible surface area (backbone atoms only — not comparable to full-atom values): 15876 Å² total; per-residue (Å²): 131,54,68,62,59,48,25,55,64,67,48,71,83,45,86,81,49,80,81,57,54,71,66,60,43,31,50,52,48,51,55,50,51,54,52,33,50,52,47,28,53,51,45,37,53,50,51,54,51,48,55,45,68,78,40,78,44,51,61,59,49,54,52,48,51,53,50,50,58,66,58,63,70,73,96,42,76,67,46,57,50,51,44,50,53,53,53,48,59,72,52,41,65,70,53,49,53,27,51,49,55,29,50,53,50,48,56,55,50,50,52,51,54,47,50,52,48,50,51,52,47,52,53,44,50,52,50,51,73,66,62,58,80,90,80,70,89,76,83,70,59,59,59,72,70,94,39,66,44,56,45,47,51,52,43,33,43,35,27,68,75,67,61,72,44,76,79,67,87,51,52,66,70,45,35,78,70,44,96,58,92,60,71,79,74,27,71,49,78,41,60,76,48,48,51,46,62,72,68,55,81,47,58,43,88,54,26,65,74,42,38,62,44,77,51,58,59,83,37,65,61,49,38,49,27,18,50,52,52,84,62,82,83,58,88,65,37,43,55,62,73,54,58,71,55,55,66,62,27,82,45,44,43,38,32,34,36,42,41,96,38,45,76,70,31,42,57,42,33,52,76,68,69,23,52,67,44,77,102